Protein AF-A0A7L5ZLV4-F1 (afdb_monomer)

Structure (mmCIF, N/CA/C/O backbone):
data_AF-A0A7L5ZLV4-F1
#
_entry.id   AF-A0A7L5ZLV4-F1
#
loop_
_atom_site.group_PDB
_atom_site.id
_atom_site.type_symbol
_atom_site.label_atom_id
_atom_site.label_alt_id
_atom_site.label_comp_id
_atom_site.label_asym_id
_atom_site.label_entity_id
_atom_site.label_seq_id
_atom_site.pdbx_PDB_ins_code
_atom_site.Cartn_x
_atom_site.Cartn_y
_atom_site.Cartn_z
_atom_site.occupancy
_atom_site.B_iso_or_equiv
_atom_site.auth_seq_id
_atom_site.auth_comp_id
_atom_site.auth_asym_id
_atom_site.auth_atom_id
_atom_site.pdbx_PDB_model_num
ATOM 1 N N . MET A 1 1 ? -35.301 6.365 -19.151 1.00 37.91 1 MET A N 1
ATOM 2 C CA . MET A 1 1 ? -34.143 6.255 -18.236 1.00 37.91 1 MET A CA 1
ATOM 3 C C . MET A 1 1 ? -34.543 6.905 -16.920 1.00 37.91 1 MET A C 1
ATOM 5 O O . MET A 1 1 ? -34.748 8.109 -16.903 1.00 37.91 1 MET A O 1
ATOM 9 N N . ALA A 1 2 ? -34.800 6.121 -15.872 1.00 42.75 2 ALA A N 1
ATOM 10 C CA . ALA A 1 2 ? -35.270 6.654 -14.592 1.00 42.75 2 ALA A CA 1
ATOM 11 C C . ALA A 1 2 ? -34.108 7.329 -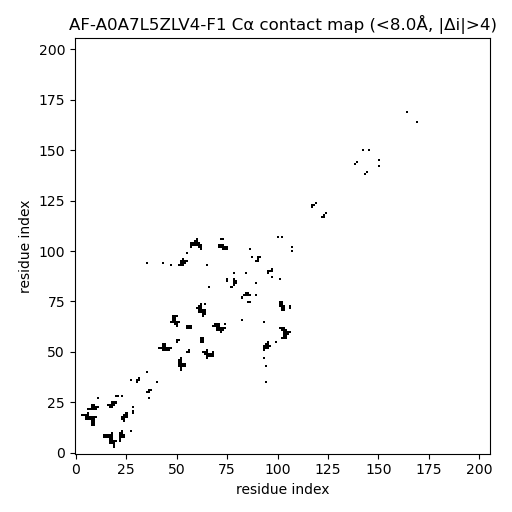13.847 1.00 42.75 2 ALA A C 1
ATOM 13 O O . ALA A 1 2 ? -33.090 6.686 -13.589 1.00 42.75 2 ALA A O 1
ATOM 14 N N . ALA A 1 3 ? -34.254 8.617 -13.532 1.00 45.78 3 ALA A N 1
ATOM 15 C CA . ALA A 1 3 ? -33.297 9.360 -12.721 1.00 45.78 3 ALA A CA 1
ATOM 16 C C . ALA A 1 3 ? -33.197 8.721 -11.319 1.00 45.78 3 ALA A C 1
ATOM 18 O O . ALA A 1 3 ? -34.237 8.422 -10.720 1.00 45.78 3 ALA A O 1
ATOM 19 N N . PRO A 1 4 ? -31.989 8.465 -10.783 1.00 57.56 4 PRO A N 1
ATOM 20 C CA . PRO A 1 4 ? -31.864 7.918 -9.441 1.00 57.56 4 PRO A CA 1
ATOM 21 C C . PRO A 1 4 ? -32.358 8.960 -8.434 1.00 57.56 4 PRO A C 1
ATOM 23 O O . PRO A 1 4 ? -31.905 10.101 -8.443 1.00 57.56 4 PRO A O 1
ATOM 26 N N . LYS A 1 5 ? -33.286 8.563 -7.558 1.00 54.00 5 LYS A N 1
ATOM 27 C CA . LYS A 1 5 ? -33.690 9.367 -6.400 1.00 54.00 5 LYS A CA 1
ATOM 28 C C . LYS A 1 5 ? -32.468 9.521 -5.488 1.00 54.00 5 LYS A C 1
ATOM 30 O O . LYS A 1 5 ? -32.096 8.560 -4.814 1.00 54.00 5 LYS A O 1
ATOM 35 N N . THR A 1 6 ? -31.818 10.681 -5.505 1.00 57.94 6 THR A N 1
ATOM 36 C CA . THR A 1 6 ? -30.785 11.028 -4.524 1.00 57.94 6 THR A CA 1
ATOM 37 C C . THR A 1 6 ? -31.460 11.200 -3.164 1.00 57.94 6 THR A C 1
ATOM 39 O O . THR A 1 6 ? -32.478 11.875 -3.036 1.00 57.94 6 THR A O 1
ATOM 42 N N . LEU A 1 7 ? -30.948 10.507 -2.148 1.00 63.19 7 LEU A N 1
ATOM 43 C CA . LEU A 1 7 ? -31.565 10.390 -0.816 1.00 63.19 7 LEU A CA 1
ATOM 44 C C . LEU A 1 7 ? -30.995 11.406 0.198 1.00 63.19 7 LEU A C 1
ATOM 46 O O . LEU A 1 7 ? -31.012 11.143 1.396 1.00 63.19 7 LEU A O 1
ATOM 50 N N . GLY A 1 8 ? -30.504 12.557 -0.271 1.00 76.75 8 GLY A N 1
ATOM 51 C CA . GLY A 1 8 ? -29.780 13.548 0.541 1.00 76.75 8 GLY A CA 1
ATOM 52 C C . GLY A 1 8 ? -28.269 13.295 0.588 1.00 76.75 8 GLY A C 1
ATOM 53 O O . GLY A 1 8 ? -27.752 12.511 -0.207 1.00 76.75 8 GLY A O 1
ATOM 54 N N . GLU A 1 9 ? -27.555 13.956 1.502 1.00 82.50 9 GLU A N 1
ATOM 55 C CA . GLU A 1 9 ? -26.112 13.758 1.709 1.00 82.50 9 GLU A CA 1
ATOM 56 C C . GLU A 1 9 ? -25.810 12.373 2.308 1.00 82.50 9 GLU A C 1
ATOM 58 O O . GLU A 1 9 ? -26.630 11.758 2.996 1.00 82.50 9 GLU A O 1
ATOM 63 N N . CYS A 1 10 ? -24.618 11.845 2.035 1.00 85.25 10 CYS A N 1
ATOM 64 C CA . CYS A 1 10 ? -24.169 10.578 2.596 1.00 85.25 10 CYS A CA 1
ATOM 65 C C . CYS A 1 10 ? -24.142 10.646 4.128 1.00 85.25 10 CYS A C 1
ATOM 67 O O . CYS A 1 10 ? -23.472 11.493 4.703 1.00 85.25 10 CYS A O 1
ATOM 69 N N . ARG A 1 11 ? -24.742 9.655 4.798 1.00 82.62 11 ARG A N 1
ATOM 70 C CA . ARG A 1 11 ? -24.750 9.509 6.267 1.00 82.62 11 ARG A CA 1
ATOM 71 C C . ARG A 1 11 ? -23.352 9.439 6.905 1.00 82.62 11 ARG A C 1
ATOM 73 O O . ARG A 1 11 ? -23.246 9.476 8.125 1.00 82.62 11 ARG A O 1
ATOM 80 N N . GLN A 1 12 ? -22.290 9.297 6.112 1.00 75.81 12 GLN A N 1
ATOM 81 C CA . GLN A 1 12 ? -20.957 9.091 6.661 1.00 75.81 12 GLN A CA 1
ATOM 82 C C . GLN A 1 12 ? -20.326 10.426 7.071 1.00 75.81 12 GLN A C 1
ATOM 84 O O . GLN A 1 12 ? -20.312 11.333 6.234 1.00 75.81 12 GLN A O 1
ATOM 89 N N . PRO A 1 13 ? -19.787 10.552 8.302 1.00 72.94 13 PRO A N 1
ATOM 90 C CA . PRO A 1 13 ? -19.196 11.797 8.778 1.00 72.94 13 PRO A CA 1
ATOM 91 C C . PRO A 1 13 ? -18.121 12.305 7.812 1.00 72.94 13 PRO A C 1
ATOM 93 O O . PRO A 1 13 ? -17.271 11.541 7.357 1.00 72.94 13 PRO A O 1
ATOM 96 N N . GLY A 1 14 ? -18.188 13.590 7.458 1.00 74.56 14 GLY A N 1
ATOM 97 C CA . GLY A 1 14 ? -17.240 14.222 6.534 1.00 74.56 14 GLY A CA 1
ATOM 98 C C . GLY A 1 14 ? -17.432 13.879 5.049 1.00 74.56 14 GLY A C 1
ATOM 99 O O . GLY A 1 14 ? -16.585 14.231 4.230 1.00 74.56 14 GLY A O 1
ATOM 100 N N . CYS A 1 15 ? -18.521 13.200 4.665 1.00 78.88 15 CYS A N 1
ATOM 101 C CA . CYS A 1 15 ? -18.833 12.915 3.264 1.00 78.88 15 CYS A CA 1
ATOM 102 C C . CYS A 1 15 ? -20.003 13.763 2.752 1.00 78.88 15 CYS A C 1
ATOM 104 O O . CYS A 1 15 ? -21.162 13.418 2.946 1.00 78.88 15 CYS A O 1
ATOM 106 N N . HIS A 1 16 ? -19.692 14.803 1.980 1.00 79.75 16 HIS A N 1
ATOM 107 C CA . HIS A 1 16 ? -20.681 15.693 1.348 1.00 79.75 16 HIS A CA 1
ATOM 108 C C . HIS A 1 16 ? -21.193 15.183 -0.012 1.00 79.75 16 HIS A C 1
ATOM 110 O O . HIS A 1 16 ? -21.652 15.950 -0.848 1.00 79.75 16 HIS A O 1
ATOM 116 N N . THR A 1 17 ? -21.031 13.890 -0.308 1.00 83.00 17 THR A N 1
ATOM 117 C CA . THR A 1 17 ? -21.475 13.313 -1.589 1.00 83.00 17 THR A CA 1
ATOM 118 C C . THR A 1 17 ? -22.914 12.822 -1.488 1.00 83.00 17 THR A C 1
ATOM 120 O O . THR A 1 17 ? -23.279 12.230 -0.474 1.00 83.00 17 THR A O 1
ATOM 123 N N . ASP A 1 18 ? -23.690 12.950 -2.565 1.00 87.25 18 ASP A N 1
ATOM 124 C CA . ASP A 1 18 ? -25.075 12.476 -2.611 1.00 87.25 18 ASP A CA 1
ATOM 125 C C . ASP A 1 18 ? -25.212 10.970 -2.331 1.00 87.25 18 ASP A C 1
ATOM 127 O O . ASP A 1 18 ? -24.473 10.114 -2.845 1.00 87.25 18 ASP A O 1
ATOM 131 N N . ALA A 1 19 ? -26.214 10.636 -1.525 1.00 87.94 19 ALA A N 1
ATOM 132 C CA . ALA A 1 19 ? -26.614 9.281 -1.212 1.00 87.94 19 ALA A CA 1
ATOM 133 C C . ALA A 1 19 ? -27.366 8.647 -2.387 1.00 87.94 19 ALA A C 1
ATOM 135 O O . ALA A 1 19 ? -28.347 9.186 -2.901 1.00 87.94 19 ALA A O 1
ATOM 136 N N . ILE A 1 20 ? -26.932 7.444 -2.767 1.00 86.75 20 ILE A N 1
ATOM 137 C CA . ILE A 1 20 ? -27.493 6.679 -3.891 1.00 86.75 20 ILE A CA 1
ATOM 138 C C . ILE A 1 20 ? -28.259 5.450 -3.386 1.00 86.75 20 ILE A C 1
ATOM 140 O O . ILE A 1 20 ? -29.239 5.034 -3.997 1.00 86.75 20 ILE A O 1
ATOM 144 N N . ALA A 1 21 ? -27.828 4.844 -2.272 1.00 81.38 21 ALA A N 1
ATOM 145 C CA . ALA A 1 21 ? -28.497 3.681 -1.689 1.00 81.38 21 ALA A CA 1
ATOM 146 C C . ALA A 1 21 ? -28.247 3.583 -0.179 1.00 81.38 21 ALA A C 1
ATOM 148 O O . ALA A 1 21 ? -27.119 3.750 0.277 1.00 81.38 21 ALA A O 1
ATOM 149 N N . LYS A 1 22 ? -29.295 3.260 0.595 1.00 80.31 22 LYS A N 1
ATOM 150 C CA . LYS A 1 22 ? -29.250 3.129 2.068 1.00 80.31 22 LYS A CA 1
ATOM 151 C C . LYS A 1 22 ? -28.680 4.365 2.794 1.00 80.31 22 LYS A C 1
ATOM 153 O O . LYS A 1 22 ? -27.994 4.218 3.800 1.00 80.31 22 LYS A O 1
ATOM 158 N N . GLY A 1 23 ? -28.918 5.568 2.262 1.00 85.06 23 GLY A N 1
ATOM 159 C CA . GLY A 1 23 ? -28.359 6.809 2.817 1.00 85.06 23 GLY A CA 1
ATOM 160 C C . GLY A 1 23 ? -26.841 6.944 2.640 1.00 85.06 23 GLY A C 1
ATOM 161 O O . GLY A 1 23 ? -26.218 7.747 3.321 1.00 85.06 23 GLY A O 1
ATOM 162 N N . LEU A 1 24 ? -26.224 6.150 1.756 1.00 85.19 24 LEU A N 1
ATOM 163 C CA . LEU A 1 24 ? -24.788 6.173 1.483 1.00 85.19 24 LEU A CA 1
ATOM 164 C C . LEU A 1 24 ? -24.508 6.492 0.010 1.00 85.19 24 LEU A C 1
ATOM 166 O O . LEU A 1 24 ? -25.241 6.067 -0.892 1.00 85.19 24 LEU A O 1
ATOM 170 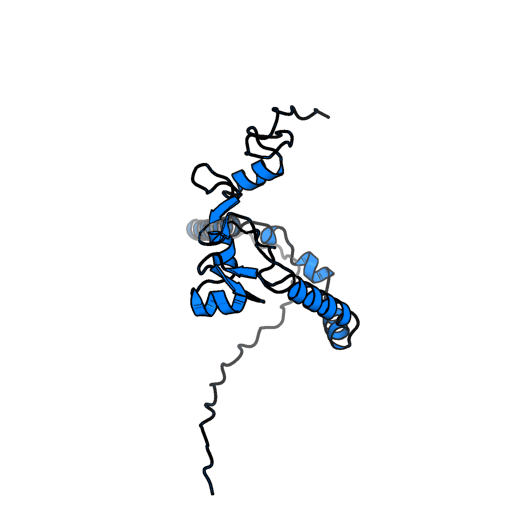N N . CYS A 1 25 ? -23.404 7.194 -0.251 1.00 87.75 25 CYS A N 1
ATOM 171 C CA . CYS A 1 25 ? -22.887 7.392 -1.606 1.00 87.75 25 CYS A CA 1
ATOM 172 C C . CYS A 1 25 ? -22.394 6.060 -2.210 1.00 87.75 25 CYS A C 1
ATOM 174 O O . CYS A 1 25 ? -22.199 5.068 -1.501 1.00 87.75 25 CYS A O 1
ATOM 176 N N . ARG A 1 26 ? -22.132 6.009 -3.526 1.00 84.50 26 ARG A N 1
ATOM 177 C CA . ARG A 1 26 ? -21.699 4.771 -4.218 1.00 84.50 26 ARG A CA 1
ATOM 178 C C . ARG A 1 26 ? -20.481 4.116 -3.561 1.00 84.50 26 ARG A C 1
ATOM 180 O O . ARG A 1 26 ? -20.454 2.893 -3.419 1.00 84.50 26 ARG A O 1
ATOM 187 N N . LYS A 1 27 ? -19.487 4.921 -3.154 1.00 81.44 27 LYS A N 1
ATOM 188 C CA . LYS A 1 27 ? -18.266 4.450 -2.484 1.00 81.44 27 LYS A CA 1
ATOM 189 C C . LYS A 1 27 ? -18.633 3.797 -1.155 1.00 81.44 27 LYS A C 1
ATOM 191 O O . LYS A 1 27 ? -18.395 2.599 -1.014 1.00 81.44 27 LYS A O 1
ATOM 196 N N . HIS A 1 28 ? -19.275 4.531 -0.244 1.00 82.88 28 HIS A N 1
ATOM 197 C CA . HIS A 1 28 ? -19.622 4.041 1.093 1.00 82.88 28 HIS A CA 1
ATOM 198 C C . HIS A 1 28 ? -20.608 2.874 1.070 1.00 82.88 28 HIS A C 1
ATOM 200 O O . HIS A 1 28 ? -20.382 1.887 1.764 1.00 82.88 28 HIS A O 1
ATOM 206 N N . TYR A 1 29 ? -21.607 2.887 0.186 1.00 85.06 29 TYR A N 1
ATOM 207 C CA . TYR A 1 29 ? -22.478 1.732 -0.033 1.00 85.06 29 TYR A CA 1
ATOM 208 C C . TYR A 1 29 ? -21.678 0.493 -0.466 1.00 85.06 29 TYR A C 1
ATOM 210 O O . TYR A 1 29 ? -21.909 -0.618 0.018 1.00 85.06 29 TYR A O 1
ATOM 218 N N . SER A 1 30 ? -20.689 0.673 -1.350 1.00 81.50 30 SER A N 1
ATOM 219 C CA . SER A 1 30 ? -19.818 -0.413 -1.799 1.00 81.50 30 SER A CA 1
ATOM 220 C C . SER A 1 30 ? -18.846 -0.913 -0.715 1.00 81.50 30 SER A C 1
ATOM 222 O O . SER A 1 30 ? -18.440 -2.075 -0.767 1.00 81.50 30 SER A O 1
ATOM 224 N N . GLN A 1 31 ? -18.466 -0.065 0.246 1.00 78.19 31 GLN A N 1
ATOM 225 C CA . GLN A 1 31 ? -17.644 -0.443 1.401 1.00 78.19 31 GLN A CA 1
ATOM 226 C C . GLN A 1 31 ? -18.485 -1.209 2.431 1.00 78.19 31 GLN A C 1
ATOM 228 O O . GLN A 1 31 ? -18.109 -2.312 2.829 1.00 78.19 31 GLN A O 1
ATOM 233 N N . ALA A 1 32 ? -19.675 -0.693 2.754 1.00 80.06 32 ALA A N 1
ATOM 234 C CA . ALA A 1 32 ? -20.616 -1.303 3.689 1.00 80.06 32 ALA A CA 1
ATOM 235 C C . ALA A 1 32 ? -21.045 -2.710 3.251 1.00 80.06 32 ALA A C 1
ATOM 237 O O . ALA A 1 32 ? -20.937 -3.666 4.012 1.00 80.06 32 ALA A O 1
ATOM 238 N N . ARG A 1 33 ? -21.418 -2.898 1.975 1.00 79.75 33 ARG A N 1
ATOM 239 C CA . ARG A 1 33 ? -21.774 -4.236 1.452 1.00 79.75 33 ARG A CA 1
ATOM 240 C C . ARG A 1 33 ? -20.615 -5.241 1.448 1.00 79.75 33 ARG A C 1
ATOM 242 O O . ARG A 1 33 ? -20.848 -6.424 1.229 1.00 79.75 33 ARG A O 1
ATOM 249 N N . ARG A 1 34 ? -19.370 -4.769 1.573 1.00 77.62 34 ARG A N 1
ATOM 250 C CA . ARG A 1 34 ? -18.161 -5.602 1.654 1.00 77.62 34 ARG A CA 1
ATOM 251 C C . ARG A 1 34 ? -17.690 -5.787 3.101 1.00 77.62 34 ARG A C 1
ATOM 253 O O . ARG A 1 34 ? -16.599 -6.314 3.289 1.00 77.62 34 ARG A O 1
ATOM 260 N N . GLY A 1 35 ? -18.470 -5.331 4.088 1.00 71.62 35 GLY A N 1
ATOM 261 C CA . GLY A 1 35 ? -18.130 -5.414 5.509 1.00 71.62 35 GLY A CA 1
ATOM 262 C C . GLY A 1 35 ? -16.934 -4.549 5.907 1.00 71.62 35 GLY A C 1
ATOM 263 O O . GLY A 1 35 ? -16.245 -4.878 6.858 1.00 71.62 35 GLY A O 1
ATOM 264 N N . ARG A 1 36 ? -16.637 -3.484 5.149 1.00 68.12 36 ARG A N 1
ATOM 265 C CA . ARG A 1 36 ? -15.551 -2.528 5.449 1.00 68.12 36 ARG A CA 1
ATOM 266 C C . ARG A 1 36 ? -16.025 -1.239 6.108 1.00 68.12 36 ARG A C 1
ATOM 268 O O . ARG A 1 36 ? -15.206 -0.422 6.497 1.00 68.12 36 ARG A O 1
ATOM 275 N N . LEU A 1 37 ? -17.336 -1.076 6.207 1.00 66.12 37 LEU A N 1
ATOM 276 C CA . LEU A 1 37 ? -18.004 0.005 6.910 1.00 66.12 37 LEU A CA 1
ATOM 277 C C . LEU A 1 37 ? -19.167 -0.645 7.664 1.00 66.12 37 LEU A C 1
ATOM 279 O O . LEU A 1 37 ? -19.963 -1.359 7.050 1.00 66.12 37 LEU A O 1
ATOM 283 N N . GLY A 1 38 ? -19.232 -0.461 8.974 1.00 64.50 38 GLY A N 1
ATOM 284 C CA . GLY A 1 38 ? -20.213 -1.102 9.845 1.00 64.50 38 GLY A CA 1
ATOM 285 C C . GLY A 1 38 ? -20.243 -0.409 11.206 1.00 64.50 38 GLY A C 1
ATOM 286 O O . GLY A 1 38 ? -19.296 0.306 11.513 1.00 64.50 38 GLY A O 1
ATOM 287 N N . PRO A 1 39 ? -21.313 -0.588 11.996 1.00 61.22 39 PRO A N 1
ATOM 288 C CA . PRO A 1 39 ? -21.457 0.081 13.291 1.00 61.22 39 PRO A CA 1
ATOM 289 C C . PRO A 1 39 ? -20.370 -0.331 14.295 1.00 61.22 39 PRO A C 1
ATOM 291 O O . PRO A 1 39 ? -19.998 0.473 15.138 1.00 61.22 39 PRO A O 1
ATOM 294 N N . ASP A 1 40 ? -19.837 -1.550 14.168 1.00 65.62 40 ASP A N 1
ATOM 295 C CA . ASP A 1 40 ? -18.792 -2.093 15.046 1.00 65.62 40 ASP A CA 1
ATOM 296 C C . ASP A 1 40 ? -17.364 -1.824 14.533 1.00 65.62 40 ASP A C 1
ATOM 298 O O . ASP A 1 40 ? -16.387 -2.237 15.155 1.00 65.62 40 ASP A O 1
ATOM 302 N N . LEU A 1 41 ? -17.226 -1.183 13.366 1.00 63.75 41 LEU A N 1
ATOM 303 C CA . LEU A 1 41 ? -15.927 -0.835 12.793 1.00 63.75 41 LEU A CA 1
ATOM 304 C C . LEU A 1 41 ? -15.544 0.589 13.208 1.00 63.75 41 LEU A C 1
ATOM 306 O O . LEU A 1 41 ? -16.411 1.464 13.184 1.00 63.75 41 LEU A O 1
ATOM 310 N N . PRO A 1 42 ? -14.259 0.846 13.525 1.00 68.88 42 PRO A N 1
ATOM 311 C CA . PRO A 1 42 ? -13.796 2.197 13.807 1.00 68.88 42 PRO A CA 1
ATOM 312 C C . PRO A 1 42 ? -14.142 3.139 12.651 1.00 68.88 42 PRO A C 1
ATOM 314 O O . PRO A 1 42 ? -14.063 2.752 11.477 1.00 68.88 42 PRO A O 1
ATOM 317 N N . GLU A 1 43 ? -14.516 4.376 12.974 1.00 69.38 43 GLU A N 1
ATOM 318 C CA . GLU A 1 43 ? -14.747 5.385 11.948 1.00 69.38 43 GLU A CA 1
ATOM 319 C C . GLU A 1 43 ? -13.443 5.657 11.180 1.00 69.38 43 GLU A C 1
ATOM 321 O O . GLU A 1 43 ? -12.332 5.576 11.717 1.00 69.38 43 GLU A O 1
ATOM 326 N N . GLU A 1 44 ? -13.559 5.954 9.882 1.00 69.00 44 GLU A N 1
ATOM 327 C CA . GLU A 1 44 ? -12.401 6.345 9.074 1.00 69.00 44 GLU A CA 1
ATOM 328 C C . GLU A 1 44 ? -11.720 7.560 9.748 1.00 69.00 44 GLU A C 1
ATOM 330 O O . GLU A 1 44 ? -12.353 8.589 9.973 1.00 69.00 44 GLU A O 1
ATOM 335 N N . GLY A 1 45 ? -10.436 7.443 10.105 1.00 70.88 45 GLY A N 1
ATOM 336 C CA . GLY A 1 45 ? -9.683 8.485 10.816 1.00 70.88 45 GLY A CA 1
ATOM 337 C C . GLY A 1 45 ? -9.669 8.394 12.351 1.00 70.88 45 GLY A C 1
ATOM 338 O O . GLY A 1 45 ? -8.942 9.181 12.976 1.00 70.88 45 GLY A O 1
ATOM 339 N N . SER A 1 46 ? -10.393 7.442 12.959 1.00 76.00 46 SER A N 1
ATOM 340 C CA . SER A 1 46 ? -10.293 7.139 14.396 1.00 76.00 46 SER A CA 1
ATOM 341 C C . SER A 1 46 ? -8.867 6.718 14.790 1.00 76.00 46 SER A C 1
ATOM 343 O O . SER A 1 46 ? -8.135 6.191 13.948 1.00 76.00 46 SER A O 1
ATOM 345 N N . PRO A 1 47 ? -8.440 6.914 16.052 1.00 80.69 47 PRO A N 1
ATOM 346 C CA . PRO A 1 47 ? -7.150 6.414 16.526 1.00 80.69 47 PRO A CA 1
ATOM 347 C C . PRO A 1 47 ? -7.027 4.900 16.311 1.00 80.69 47 PRO A C 1
ATOM 349 O O . PRO A 1 47 ? -7.903 4.134 16.703 1.00 80.69 47 PRO A O 1
ATOM 352 N N . SER A 1 48 ? -5.940 4.470 15.673 1.00 82.62 48 SER A N 1
ATOM 353 C CA . SER A 1 48 ? -5.622 3.063 15.423 1.00 82.62 48 SER A CA 1
ATOM 354 C C . SER A 1 48 ? -4.182 2.814 15.848 1.00 82.62 48 SER A C 1
ATOM 356 O O . SER A 1 48 ? -3.255 3.016 15.057 1.00 82.62 48 SER A O 1
ATOM 358 N N . GLY A 1 49 ? -4.005 2.398 17.103 1.00 84.62 49 GLY A N 1
ATOM 359 C CA . GLY A 1 49 ? -2.689 2.297 17.728 1.00 84.62 49 GLY A CA 1
ATOM 360 C C . GLY A 1 49 ? -2.002 3.663 17.743 1.00 84.62 49 GLY A C 1
ATOM 361 O O . GLY A 1 49 ? -2.544 4.625 18.281 1.00 84.62 49 GLY A O 1
ATOM 362 N N . PHE A 1 50 ? -0.841 3.756 17.098 1.00 87.81 50 PHE A N 1
ATOM 363 C CA . PHE A 1 50 ? -0.067 4.996 16.967 1.00 87.81 50 PHE A CA 1
ATOM 364 C C . PHE A 1 50 ? -0.446 5.853 15.747 1.00 87.81 50 PHE A C 1
ATOM 366 O O . PHE A 1 50 ? 0.098 6.942 15.579 1.00 87.81 50 PHE A O 1
ATOM 373 N N . GLY A 1 51 ? -1.354 5.380 14.887 1.00 88.06 51 GLY A N 1
ATOM 374 C CA . GLY A 1 51 ? -1.792 6.085 13.680 1.00 88.06 51 GLY A CA 1
ATOM 375 C C . GLY A 1 51 ? -3.301 6.325 13.624 1.00 88.06 51 GLY A C 1
ATOM 376 O O . GLY A 1 51 ? -3.994 6.347 14.644 1.00 88.06 51 GLY A O 1
ATOM 377 N N . ARG A 1 52 ? -3.828 6.511 12.408 1.00 86.75 52 ARG A N 1
ATOM 378 C CA . ARG A 1 52 ? -5.260 6.734 12.156 1.00 86.75 52 ARG A CA 1
ATOM 379 C C . ARG A 1 52 ? -5.827 5.614 11.293 1.00 86.75 52 ARG A C 1
ATOM 381 O O . ARG A 1 52 ? -5.269 5.279 10.253 1.00 86.75 52 ARG A O 1
ATOM 388 N N . TYR A 1 53 ? -6.962 5.063 11.705 1.00 85.31 53 TYR A N 1
ATOM 389 C CA . TYR A 1 53 ? -7.637 3.980 11.004 1.00 85.31 53 TYR A CA 1
ATOM 390 C C . TYR A 1 53 ? -7.951 4.382 9.557 1.00 85.31 53 TYR A C 1
ATOM 392 O O . TYR A 1 53 ? -8.541 5.432 9.301 1.00 85.31 53 TYR A O 1
ATOM 400 N N . GLY A 1 54 ? -7.535 3.555 8.601 1.00 84.06 54 GLY A N 1
ATOM 401 C CA . GLY A 1 54 ? -7.734 3.785 7.170 1.00 84.06 54 GLY A CA 1
ATOM 402 C C . GLY A 1 54 ? -6.796 4.808 6.521 1.00 84.06 54 GLY A C 1
ATOM 403 O O . GLY A 1 54 ? -6.869 4.991 5.304 1.00 84.06 54 GLY A O 1
ATOM 404 N N . VAL A 1 55 ? -5.888 5.434 7.276 1.00 87.75 55 VAL A N 1
ATOM 405 C CA . VAL A 1 55 ? -4.977 6.472 6.775 1.00 87.75 55 VAL A CA 1
ATOM 406 C C . VAL A 1 55 ? -3.530 6.012 6.911 1.00 87.75 55 VAL A C 1
ATOM 408 O O . VAL A 1 55 ? -3.084 5.628 7.982 1.00 87.75 55 VAL A O 1
ATOM 411 N N . VAL A 1 56 ? -2.765 6.081 5.821 1.00 90.00 56 VAL A N 1
ATOM 412 C CA . VAL A 1 56 ? -1.318 5.831 5.870 1.00 90.00 56 VAL A CA 1
ATOM 413 C C . VAL A 1 56 ? -0.584 7.149 6.085 1.00 90.00 56 VAL A C 1
ATOM 415 O O . VAL A 1 56 ? -0.580 7.990 5.190 1.00 90.00 56 VAL A O 1
ATOM 418 N N . ASP A 1 57 ? 0.069 7.297 7.235 1.00 90.69 57 ASP A N 1
ATOM 419 C CA . ASP A 1 57 ? 1.009 8.390 7.509 1.00 90.69 57 ASP A CA 1
ATOM 420 C C . ASP A 1 57 ? 2.384 8.037 6.916 1.00 90.69 57 ASP A C 1
ATOM 422 O O . ASP A 1 57 ? 3.098 7.162 7.417 1.00 90.69 57 ASP A O 1
ATOM 426 N N . ARG A 1 58 ? 2.709 8.674 5.788 1.00 93.56 58 ARG A N 1
ATOM 427 C CA . ARG A 1 58 ? 3.986 8.540 5.084 1.00 93.56 58 ARG A CA 1
ATOM 428 C C . ARG A 1 58 ? 4.437 9.887 4.536 1.00 93.56 58 AR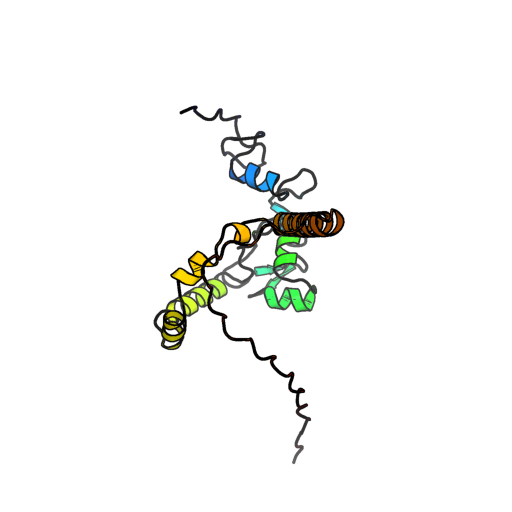G A C 1
ATOM 430 O O . ARG A 1 58 ? 3.652 10.602 3.919 1.00 93.56 58 ARG A O 1
ATOM 437 N N . ASP A 1 59 ? 5.729 10.135 4.659 1.00 93.38 59 ASP A N 1
ATOM 438 C CA . ASP A 1 59 ? 6.432 11.297 4.131 1.00 93.38 59 ASP A CA 1
ATOM 439 C C . ASP A 1 59 ? 7.348 10.897 2.963 1.00 93.38 59 ASP A C 1
ATOM 441 O O . ASP A 1 59 ? 7.343 9.752 2.486 1.00 93.38 59 ASP A O 1
ATOM 445 N N . GLU A 1 60 ? 8.183 11.842 2.516 1.00 93.62 60 GLU A N 1
ATOM 446 C CA . GLU A 1 60 ? 9.218 11.591 1.507 1.00 93.62 60 GLU A CA 1
ATOM 447 C C . GLU A 1 60 ? 10.177 10.480 1.945 1.00 93.62 60 GLU A C 1
ATOM 449 O O . GLU A 1 60 ? 10.479 9.580 1.164 1.00 93.62 60 GLU A O 1
ATOM 454 N N . TYR A 1 61 ? 10.581 10.488 3.215 1.00 94.19 61 TYR A N 1
ATOM 455 C CA . TYR A 1 61 ? 11.638 9.609 3.709 1.00 94.19 61 TYR A CA 1
ATOM 456 C C . TYR A 1 61 ? 11.118 8.429 4.521 1.00 94.19 61 TYR A C 1
ATOM 458 O O . TYR A 1 61 ? 11.687 7.347 4.446 1.00 94.19 61 TYR A O 1
ATOM 466 N N . THR A 1 62 ? 10.014 8.585 5.255 1.00 95.69 62 THR A N 1
ATOM 467 C CA . THR A 1 62 ? 9.569 7.560 6.212 1.00 95.69 62 THR A CA 1
ATOM 468 C C . THR A 1 62 ? 8.066 7.289 6.164 1.00 95.69 62 THR A C 1
ATOM 470 O O . THR A 1 62 ? 7.305 8.030 5.554 1.00 95.69 62 THR A O 1
ATOM 473 N N . ILE A 1 63 ? 7.641 6.188 6.774 1.00 94.62 63 ILE A N 1
ATOM 474 C CA . ILE A 1 63 ? 6.258 5.751 6.964 1.00 94.62 63 ILE A CA 1
ATOM 475 C C . ILE A 1 63 ? 6.081 5.260 8.407 1.00 94.62 63 ILE A C 1
ATOM 477 O O . ILE A 1 63 ? 6.943 4.551 8.933 1.00 94.62 63 ILE A O 1
ATOM 481 N N . LEU A 1 64 ? 4.972 5.641 9.042 1.00 94.94 64 LEU A N 1
ATOM 482 C CA . LEU A 1 64 ? 4.650 5.322 10.433 1.00 94.94 64 LEU A CA 1
ATOM 483 C C . LEU A 1 64 ? 4.077 3.904 10.588 1.00 94.94 64 LEU A C 1
ATOM 485 O O . LEU A 1 64 ? 3.077 3.543 9.957 1.00 94.94 64 LEU A O 1
ATOM 489 N N . CYS A 1 65 ? 4.659 3.118 11.493 1.00 94.94 65 CYS A N 1
ATOM 490 C CA . CYS A 1 65 ? 4.062 1.872 11.964 1.00 94.94 65 CYS A CA 1
ATOM 491 C C . CYS A 1 65 ? 2.966 2.161 12.997 1.00 94.94 65 CYS A C 1
ATOM 493 O O . CYS A 1 65 ? 3.200 2.851 13.985 1.00 94.94 65 CYS A O 1
ATOM 495 N N . HIS A 1 66 ? 1.774 1.611 12.786 1.00 93.12 66 HIS A N 1
ATOM 496 C CA . HIS A 1 66 ? 0.621 1.816 13.663 1.00 93.12 66 HIS A CA 1
ATOM 497 C C . HIS A 1 66 ? 0.674 0.941 14.924 1.00 93.12 66 HIS A C 1
ATOM 499 O O . HIS A 1 66 ? 0.001 1.267 15.895 1.00 93.12 66 HIS A O 1
ATOM 505 N N . GLU A 1 67 ? 1.502 -0.108 14.938 1.00 91.19 67 GLU A N 1
ATOM 506 C CA . GLU A 1 67 ? 1.660 -1.028 16.076 1.00 91.19 67 GLU A CA 1
ATOM 507 C C . GLU A 1 67 ? 2.690 -0.537 17.105 1.00 91.19 67 GLU A C 1
ATOM 509 O O . GLU A 1 67 ? 2.504 -0.723 18.302 1.00 91.19 67 GLU A O 1
ATOM 514 N N . CYS A 1 68 ? 3.777 0.107 16.663 1.00 92.00 68 CYS A N 1
ATOM 515 C CA . CYS A 1 68 ? 4.871 0.534 17.549 1.00 92.00 68 CYS A CA 1
ATOM 516 C C . CYS A 1 68 ? 5.194 2.034 17.503 1.00 92.00 68 CYS A C 1
ATOM 518 O O . CYS A 1 68 ? 6.049 2.496 18.255 1.00 92.00 68 CYS A O 1
ATOM 520 N N . GLY A 1 69 ? 4.584 2.794 16.588 1.00 92.62 69 GLY A N 1
ATOM 521 C CA . GLY A 1 69 ? 4.808 4.236 16.445 1.00 92.62 69 GLY A CA 1
ATOM 522 C C . GLY A 1 69 ? 6.158 4.630 15.839 1.00 92.62 69 GLY A C 1
ATOM 523 O O . GLY A 1 69 ? 6.429 5.815 15.650 1.00 92.62 69 GLY A O 1
ATOM 524 N N . GLN A 1 70 ? 7.015 3.666 15.500 1.00 93.69 70 GLN A N 1
ATOM 525 C CA . GLN A 1 70 ? 8.295 3.942 14.854 1.00 93.69 70 GLN A CA 1
ATOM 526 C C . GLN A 1 70 ? 8.108 4.253 13.363 1.00 93.69 70 GLN A C 1
ATOM 528 O O . GLN A 1 70 ? 7.192 3.746 12.706 1.00 93.69 70 GLN A O 1
ATOM 533 N N . ARG A 1 71 ? 8.998 5.089 12.817 1.00 96.12 71 ARG A N 1
ATOM 534 C CA . ARG A 1 71 ? 9.000 5.488 11.404 1.00 96.12 71 ARG A CA 1
ATOM 535 C C . ARG A 1 71 ? 10.097 4.734 10.650 1.00 96.12 71 ARG A C 1
ATOM 537 O O . ARG A 1 71 ? 11.225 4.641 11.125 1.00 96.12 71 ARG A O 1
ATOM 544 N N . PHE A 1 72 ? 9.775 4.210 9.470 1.00 95.44 72 PHE A N 1
ATOM 545 C CA . PHE A 1 72 ? 10.680 3.386 8.654 1.00 95.44 72 PHE A CA 1
ATOM 546 C C . PHE A 1 72 ? 10.634 3.794 7.185 1.00 95.44 72 PHE A C 1
ATOM 548 O O . PHE A 1 72 ? 9.657 4.378 6.749 1.00 95.44 72 PHE A O 1
ATOM 555 N N . GLU A 1 73 ? 11.624 3.426 6.375 1.00 94.75 73 GLU A N 1
ATOM 556 C CA . GLU A 1 73 ? 11.523 3.603 4.915 1.00 94.75 73 GLU A CA 1
ATOM 557 C C . GLU A 1 73 ? 10.592 2.567 4.259 1.00 94.75 73 GLU A C 1
ATOM 559 O O . GLU A 1 73 ? 9.914 2.850 3.270 1.00 94.75 73 GLU A O 1
ATOM 564 N N . ALA A 1 74 ? 10.538 1.353 4.820 1.00 94.12 74 ALA A N 1
ATOM 565 C CA . ALA A 1 74 ? 9.712 0.251 4.340 1.00 94.12 74 ALA A CA 1
ATOM 566 C C . ALA A 1 74 ? 9.218 -0.622 5.501 1.00 94.12 74 ALA A C 1
ATOM 568 O O . ALA A 1 74 ? 10.007 -1.245 6.209 1.00 94.12 74 ALA A O 1
ATOM 569 N N . LEU A 1 75 ? 7.897 -0.735 5.655 1.00 93.62 75 LEU A N 1
ATOM 570 C CA . LEU A 1 75 ? 7.290 -1.484 6.761 1.00 93.62 75 LEU A CA 1
ATOM 571 C C . LEU A 1 75 ? 7.317 -3.001 6.551 1.00 93.62 75 LEU A C 1
ATOM 573 O O . LEU A 1 75 ? 7.298 -3.747 7.519 1.00 93.62 75 LEU A O 1
ATOM 577 N N . ALA A 1 76 ? 7.378 -3.491 5.310 1.00 90.62 76 ALA A N 1
ATOM 578 C CA . ALA A 1 76 ? 7.160 -4.914 5.021 1.00 90.62 76 ALA A CA 1
ATOM 579 C C . ALA A 1 76 ? 8.098 -5.867 5.790 1.00 90.62 76 ALA A C 1
ATOM 581 O O . ALA A 1 76 ? 7.662 -6.921 6.254 1.00 90.62 76 ALA A O 1
ATOM 582 N N . TYR A 1 77 ? 9.378 -5.507 5.929 1.00 92.88 77 TYR A N 1
ATOM 583 C CA . TYR A 1 77 ? 10.339 -6.298 6.703 1.00 92.88 77 TYR A CA 1
ATOM 584 C C . TYR A 1 77 ? 10.131 -6.133 8.212 1.00 92.88 77 TYR A C 1
ATOM 586 O O . TYR A 1 77 ? 10.159 -7.120 8.944 1.00 92.88 77 TYR A O 1
ATOM 594 N N . HIS A 1 78 ? 9.879 -4.901 8.659 1.00 95.50 78 HIS A N 1
ATOM 595 C CA . HIS A 1 78 ? 9.631 -4.584 10.061 1.00 95.50 78 HIS A CA 1
ATOM 596 C C . HIS A 1 78 ? 8.419 -5.351 10.610 1.00 95.50 78 HIS A C 1
ATOM 598 O O . HIS A 1 78 ? 8.556 -6.044 11.612 1.00 95.50 78 HIS A O 1
ATOM 604 N N . LEU A 1 79 ? 7.284 -5.339 9.902 1.00 95.06 79 LEU A N 1
ATOM 605 C CA . LEU A 1 79 ? 6.064 -6.050 10.304 1.00 95.06 79 LEU A CA 1
ATOM 606 C C . LEU A 1 79 ? 6.316 -7.540 10.549 1.00 95.06 79 LEU A C 1
ATOM 608 O O . LEU A 1 79 ? 5.898 -8.087 11.563 1.00 95.06 79 LEU A O 1
ATOM 612 N N . ARG A 1 80 ? 7.079 -8.180 9.657 1.00 94.31 80 ARG A N 1
ATOM 613 C CA . ARG A 1 80 ? 7.406 -9.606 9.764 1.00 94.31 80 ARG A CA 1
ATOM 614 C C . ARG A 1 80 ? 8.335 -9.939 10.927 1.00 94.31 80 ARG A C 1
ATOM 616 O O . ARG A 1 80 ? 8.302 -11.066 11.402 1.00 94.31 80 ARG A O 1
ATOM 623 N N . ARG A 1 81 ? 9.219 -9.018 11.316 1.00 95.19 81 ARG A N 1
ATOM 624 C CA . ARG A 1 81 ? 10.250 -9.259 12.338 1.00 95.19 81 ARG A CA 1
ATOM 625 C C . ARG A 1 81 ? 9.834 -8.816 13.733 1.00 95.19 81 ARG A C 1
ATOM 627 O O . ARG A 1 81 ? 10.227 -9.468 14.687 1.00 95.19 81 ARG A O 1
ATOM 634 N N . ALA A 1 82 ? 9.109 -7.707 13.833 1.00 94.81 82 ALA A N 1
ATOM 635 C CA . ALA A 1 82 ? 8.734 -7.091 15.100 1.00 94.81 82 ALA A CA 1
ATOM 636 C C . ALA A 1 82 ? 7.318 -7.470 15.544 1.00 94.81 82 ALA A C 1
ATOM 638 O O . ALA A 1 82 ? 7.072 -7.572 16.739 1.00 94.81 82 ALA A O 1
ATOM 639 N N . HIS A 1 83 ? 6.406 -7.686 14.592 1.00 94.44 83 HIS A N 1
ATOM 640 C CA . HIS A 1 83 ? 4.985 -7.907 14.880 1.00 94.44 83 HIS A CA 1
ATOM 641 C C . HIS A 1 83 ? 4.470 -9.260 14.392 1.00 94.44 83 HIS A C 1
ATOM 643 O O . HIS A 1 83 ? 3.301 -9.559 14.577 1.00 94.44 83 HIS A O 1
ATOM 649 N N . GLU A 1 84 ? 5.313 -10.068 13.742 1.00 93.44 84 GLU A N 1
ATOM 650 C CA . GLU A 1 84 ? 4.936 -11.369 13.166 1.00 93.44 84 GLU A CA 1
ATOM 651 C C . GLU A 1 84 ? 3.723 -11.304 12.214 1.00 93.44 84 GLU A C 1
ATOM 653 O O . GLU A 1 84 ? 3.087 -12.311 11.916 1.00 93.44 84 GLU A O 1
ATOM 658 N N . MET A 1 85 ? 3.438 -10.119 11.671 1.00 91.12 85 MET A N 1
ATOM 659 C CA . MET A 1 85 ? 2.302 -9.867 10.791 1.00 91.12 85 MET A CA 1
ATOM 660 C C . MET A 1 85 ? 2.739 -9.770 9.335 1.00 91.12 85 MET A C 1
ATOM 662 O O . MET A 1 85 ? 3.814 -9.264 8.983 1.00 91.12 85 MET A O 1
ATOM 666 N N . THR A 1 86 ? 1.859 -10.205 8.442 1.00 93.50 86 THR A N 1
ATOM 667 C CA . THR A 1 86 ? 1.989 -9.915 7.018 1.00 93.50 86 THR A CA 1
ATOM 668 C C . THR A 1 86 ? 1.483 -8.510 6.686 1.00 93.50 86 THR A C 1
ATOM 670 O O . THR A 1 86 ? 0.680 -7.906 7.394 1.00 93.50 86 THR A O 1
ATOM 673 N N . ALA A 1 87 ? 1.917 -7.990 5.537 1.00 91.50 87 ALA A N 1
ATOM 674 C CA . ALA A 1 87 ? 1.453 -6.706 5.020 1.00 91.50 87 ALA A CA 1
ATOM 675 C C . ALA A 1 87 ? -0.072 -6.656 4.803 1.00 91.50 87 ALA A C 1
ATOM 677 O O . ALA A 1 87 ? -0.675 -5.591 4.904 1.00 91.50 87 ALA A O 1
ATOM 678 N N . ASP A 1 88 ? -0.705 -7.781 4.465 1.00 89.94 88 ASP A N 1
ATOM 679 C CA . ASP A 1 88 ? -2.151 -7.832 4.235 1.00 89.94 88 ASP A CA 1
ATOM 680 C C . ASP A 1 88 ? -2.938 -7.854 5.546 1.00 89.94 88 ASP A C 1
ATOM 682 O O . ASP A 1 88 ? -3.952 -7.163 5.642 1.00 89.94 88 ASP A O 1
ATOM 686 N N . GLU A 1 89 ? -2.453 -8.583 6.554 1.00 88.44 89 GLU A N 1
ATOM 687 C CA . GLU A 1 89 ? -3.022 -8.578 7.908 1.00 88.44 89 GLU A CA 1
ATOM 688 C C . GLU A 1 89 ? -2.906 -7.196 8.544 1.00 88.44 89 GLU A C 1
ATOM 690 O O . GLU A 1 89 ? -3.906 -6.671 9.018 1.00 88.44 89 GLU A O 1
ATOM 695 N N . TYR A 1 90 ? -1.737 -6.556 8.448 1.00 92.56 90 TYR A N 1
ATOM 696 C CA . TYR A 1 90 ? -1.527 -5.192 8.940 1.00 92.56 90 TYR A CA 1
ATOM 697 C C . TYR A 1 90 ? -2.500 -4.192 8.300 1.00 92.56 90 TYR A C 1
ATOM 699 O O . TYR A 1 90 ? -3.127 -3.379 8.977 1.00 92.56 90 TYR A O 1
ATOM 707 N N . ARG A 1 91 ? -2.695 -4.274 6.977 1.00 90.88 91 ARG A N 1
ATOM 708 C CA . ARG A 1 91 ? -3.672 -3.416 6.295 1.00 90.88 91 ARG A CA 1
ATOM 709 C C . ARG A 1 91 ? -5.099 -3.702 6.744 1.00 90.88 91 ARG A C 1
ATOM 711 O O . ARG A 1 91 ? -5.872 -2.766 6.889 1.00 90.88 91 ARG A O 1
ATOM 718 N N . ALA A 1 92 ? -5.461 -4.967 6.935 1.00 88.00 92 ALA A N 1
ATOM 719 C CA . ALA A 1 92 ? -6.795 -5.328 7.395 1.00 88.00 92 ALA A CA 1
ATOM 720 C C . ALA A 1 92 ? -7.056 -4.834 8.827 1.00 88.00 92 ALA A C 1
ATOM 722 O O . ALA A 1 92 ? -8.108 -4.248 9.063 1.00 88.00 92 ALA A O 1
ATOM 723 N N . ALA A 1 93 ? -6.093 -5.015 9.735 1.00 86.12 93 ALA A N 1
ATOM 724 C CA . ALA A 1 93 ? -6.185 -4.606 11.134 1.00 86.12 93 ALA A CA 1
ATOM 725 C C . ALA A 1 93 ? -6.369 -3.088 11.287 1.00 86.12 93 ALA A C 1
ATOM 727 O O . ALA A 1 93 ? -7.217 -2.643 12.053 1.00 86.12 93 ALA A O 1
ATOM 728 N N . HIS A 1 94 ? -5.643 -2.294 10.496 1.00 88.94 94 HIS A N 1
ATOM 729 C CA . HIS A 1 94 ? -5.711 -0.829 10.555 1.00 88.94 94 HIS A CA 1
ATOM 730 C C . HIS A 1 94 ? -6.622 -0.203 9.490 1.00 88.94 94 HIS A C 1
ATOM 732 O O . HIS A 1 94 ? -6.526 0.994 9.221 1.00 88.94 94 HIS A O 1
ATOM 738 N N . GLY A 1 95 ? -7.472 -0.994 8.828 1.00 85.81 95 GLY A N 1
ATOM 739 C CA . GLY A 1 95 ? -8.431 -0.485 7.840 1.00 85.81 95 GLY A CA 1
ATOM 740 C C . GLY A 1 95 ? -7.811 0.099 6.568 1.00 85.81 95 GLY A C 1
ATOM 741 O O . GLY A 1 95 ? -8.495 0.775 5.800 1.00 85.81 95 GLY A O 1
ATOM 742 N N . LEU A 1 96 ? -6.525 -0.142 6.316 1.00 89.38 96 LEU A N 1
ATOM 743 C CA . LEU A 1 96 ? -5.807 0.425 5.182 1.00 89.38 96 LEU A CA 1
ATOM 744 C C . LEU A 1 96 ? -6.259 -0.218 3.855 1.00 89.38 96 LEU A C 1
ATOM 746 O O . LEU A 1 96 ? -6.474 -1.436 3.770 1.00 89.38 96 LEU A O 1
ATOM 750 N N . PRO A 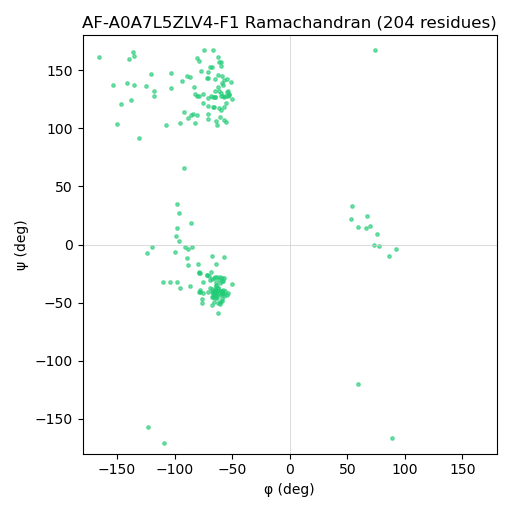1 97 ? -6.339 0.557 2.757 1.00 85.88 97 PRO A N 1
ATOM 751 C CA . PRO A 1 97 ? -6.617 0.008 1.435 1.00 85.88 97 PRO A CA 1
ATOM 752 C C . PRO A 1 97 ? -5.583 -1.051 1.040 1.00 85.88 97 PRO A C 1
ATOM 754 O O . PRO A 1 97 ? -4.389 -0.855 1.232 1.00 85.88 97 PRO A O 1
ATOM 757 N N . ARG A 1 98 ? -5.998 -2.139 0.376 1.00 86.00 98 ARG A N 1
ATOM 758 C CA . ARG A 1 98 ? -5.059 -3.179 -0.109 1.00 86.00 98 ARG A CA 1
ATOM 759 C C . ARG A 1 98 ? -3.971 -2.643 -1.044 1.00 86.00 98 ARG A C 1
ATOM 761 O O . ARG A 1 98 ? -2.883 -3.200 -1.105 1.00 86.00 98 ARG A O 1
ATOM 768 N N . THR A 1 99 ? -4.276 -1.573 -1.772 1.00 86.50 99 THR A N 1
ATOM 769 C CA . THR A 1 99 ? -3.353 -0.888 -2.686 1.00 86.50 99 THR A CA 1
ATOM 770 C C . THR A 1 99 ? -2.473 0.145 -1.988 1.00 86.50 99 THR A C 1
ATOM 772 O O . THR A 1 99 ? -1.643 0.768 -2.645 1.00 86.50 99 THR A O 1
ATOM 775 N N . ALA A 1 100 ? -2.646 0.363 -0.682 1.00 88.50 100 ALA A N 1
ATOM 776 C CA . ALA A 1 100 ? -1.843 1.317 0.059 1.00 88.50 100 ALA A CA 1
ATOM 777 C C . ALA A 1 100 ? -0.375 0.865 0.099 1.00 88.50 100 ALA A C 1
ATOM 779 O O . ALA A 1 100 ? -0.054 -0.276 0.465 1.00 88.50 100 ALA A O 1
ATOM 780 N N . GLY A 1 101 ? 0.510 1.778 -0.308 1.00 91.06 101 GLY A N 1
ATOM 781 C CA . GLY A 1 101 ? 1.953 1.575 -0.284 1.00 91.06 101 GLY A CA 1
ATOM 782 C C . GLY A 1 101 ? 2.470 1.582 1.151 1.00 91.06 101 GLY A C 1
ATOM 783 O O . GLY A 1 101 ? 2.223 2.530 1.885 1.00 91.06 101 GLY A O 1
ATOM 784 N N . LEU A 1 102 ? 3.198 0.530 1.528 1.00 95.31 102 LEU A N 1
ATOM 785 C CA . LEU A 1 102 ? 3.800 0.362 2.858 1.00 95.31 102 LEU A CA 1
ATOM 786 C C . LEU A 1 102 ? 5.287 0.763 2.873 1.00 95.31 102 LEU A C 1
ATOM 788 O O . LEU A 1 102 ? 6.116 0.124 3.520 1.00 95.31 102 LEU A O 1
ATOM 792 N N . VAL A 1 103 ? 5.625 1.783 2.087 1.00 96.12 103 VAL A N 1
ATOM 793 C CA . VAL A 1 103 ? 6.973 2.340 1.919 1.00 96.12 103 VAL A CA 1
ATOM 794 C C . VAL A 1 103 ? 6.879 3.864 1.857 1.00 96.12 103 VAL A C 1
ATOM 796 O O . VAL A 1 103 ? 5.813 4.389 1.532 1.00 96.12 103 VAL A O 1
ATOM 799 N N . SER A 1 104 ? 7.973 4.576 2.114 1.00 95.94 104 SER A N 1
ATOM 800 C CA . SER A 1 104 ? 8.043 6.037 1.979 1.00 95.94 104 SER A CA 1
ATOM 801 C C . SER A 1 104 ? 7.810 6.508 0.537 1.00 95.94 104 SER A C 1
ATOM 803 O O . SER A 1 104 ? 7.830 5.715 -0.416 1.00 95.94 104 SER A O 1
ATOM 805 N N . LEU A 1 105 ? 7.468 7.786 0.337 1.00 94.81 105 LEU A N 1
ATOM 806 C CA . LEU A 1 105 ? 7.205 8.332 -1.006 1.00 94.81 105 LEU A CA 1
ATOM 807 C C . LEU A 1 105 ? 8.455 8.292 -1.894 1.00 94.81 105 LEU A C 1
ATOM 809 O O . LEU A 1 105 ? 8.342 7.863 -3.045 1.00 94.81 105 LEU A O 1
ATOM 813 N N . GLY A 1 106 ? 9.635 8.594 -1.351 1.00 95.94 106 GLY A N 1
ATOM 814 C CA . GLY A 1 106 ? 10.911 8.506 -2.062 1.00 95.94 106 GLY A CA 1
ATOM 815 C C . GLY A 1 106 ? 11.211 7.083 -2.532 1.00 95.94 106 GLY A C 1
ATOM 816 O O . GLY A 1 106 ? 11.406 6.847 -3.724 1.00 95.94 106 GLY A O 1
ATOM 817 N N . VAL A 1 107 ? 11.100 6.090 -1.643 1.00 94.81 107 VAL A N 1
ATOM 818 C CA . VAL A 1 107 ? 11.302 4.674 -2.005 1.00 94.81 107 VAL A CA 1
ATOM 819 C C . VAL A 1 107 ? 10.279 4.201 -3.042 1.00 94.81 107 VAL A C 1
ATOM 821 O O . VAL A 1 107 ? 10.606 3.431 -3.948 1.00 94.81 107 VAL A O 1
ATOM 824 N N . SER A 1 108 ? 9.029 4.659 -2.957 1.00 93.81 108 SER A N 1
ATOM 825 C CA . SER A 1 108 ? 8.006 4.369 -3.970 1.00 93.81 108 SER A CA 1
ATOM 826 C C . SER A 1 108 ? 8.337 4.985 -5.331 1.00 93.81 108 SER A C 1
ATOM 828 O O . SER A 1 108 ? 8.084 4.356 -6.360 1.00 93.81 108 SER A O 1
ATOM 830 N N . ARG A 1 109 ? 8.898 6.197 -5.347 1.00 95.38 109 ARG A N 1
ATOM 831 C CA . ARG A 1 109 ? 9.317 6.908 -6.559 1.00 95.38 109 ARG A CA 1
ATOM 832 C C . ARG A 1 109 ? 10.486 6.200 -7.230 1.00 95.38 109 ARG A C 1
ATOM 834 O O . ARG A 1 109 ? 10.349 5.799 -8.381 1.00 95.38 109 ARG A O 1
ATOM 841 N N . THR A 1 110 ? 11.548 5.906 -6.481 1.00 95.00 110 THR A N 1
ATOM 842 C CA . THR A 1 110 ? 12.708 5.153 -6.982 1.00 95.00 110 THR A CA 1
ATOM 843 C C . THR A 1 110 ? 12.306 3.773 -7.506 1.00 95.00 110 THR A C 1
ATOM 845 O O . THR A 1 110 ? 12.800 3.325 -8.539 1.00 95.00 110 THR A O 1
ATOM 848 N N . GLN A 1 111 ? 11.377 3.075 -6.840 1.00 92.81 111 GLN A N 1
ATOM 849 C CA . GLN A 1 111 ? 10.854 1.802 -7.349 1.00 92.81 111 GLN A CA 1
ATOM 850 C C . GLN A 1 111 ? 10.084 1.963 -8.664 1.00 92.81 111 GLN A C 1
ATOM 852 O O . GLN A 1 111 ? 10.228 1.123 -9.553 1.00 92.81 111 GLN A O 1
ATOM 857 N N . SER A 1 112 ? 9.283 3.023 -8.796 1.00 93.38 112 SER A N 1
ATOM 858 C CA . SER A 1 112 ? 8.563 3.351 -10.030 1.00 93.38 112 SER A CA 1
ATOM 859 C C . SER A 1 112 ? 9.530 3.674 -11.173 1.00 93.38 112 SER A C 1
ATOM 861 O O . SER A 1 112 ? 9.389 3.132 -12.267 1.00 93.38 112 SER A O 1
ATOM 863 N N . GLU A 1 113 ? 10.565 4.473 -10.912 1.00 93.81 113 GLU A N 1
ATOM 864 C CA . GLU A 1 113 ? 11.622 4.810 -11.874 1.00 93.81 113 GLU A CA 1
ATOM 865 C C . GLU A 1 113 ? 12.370 3.560 -12.342 1.00 93.81 113 GLU A C 1
ATOM 867 O O . GLU A 1 113 ? 12.398 3.277 -13.536 1.00 93.81 113 GLU A O 1
ATOM 872 N N . ARG A 1 114 ? 12.847 2.724 -11.412 1.00 93.00 114 ARG A N 1
ATOM 873 C CA . ARG A 1 114 ? 13.489 1.436 -11.735 1.00 93.00 114 ARG A CA 1
ATOM 874 C C . ARG A 1 114 ? 12.561 0.468 -12.466 1.00 93.00 114 ARG A C 1
ATOM 876 O O . ARG A 1 114 ? 13.014 -0.428 -13.177 1.00 93.00 114 ARG A O 1
ATOM 883 N N . ALA A 1 115 ? 11.251 0.540 -12.233 1.00 90.31 115 ALA A N 1
ATOM 884 C CA . ALA A 1 115 ? 10.287 -0.259 -12.982 1.00 90.31 115 ALA A CA 1
ATOM 885 C C . ALA A 1 115 ? 10.155 0.242 -14.425 1.00 90.31 115 ALA A C 1
ATOM 887 O O . ALA A 1 115 ? 10.124 -0.585 -15.331 1.00 90.31 115 ALA A O 1
ATOM 888 N N . ARG A 1 116 ? 10.135 1.565 -14.633 1.00 90.38 116 ARG A N 1
ATOM 889 C CA . ARG A 1 116 ? 10.091 2.198 -15.960 1.00 90.38 116 ARG A CA 1
ATOM 890 C C . ARG A 1 116 ? 11.368 1.951 -16.754 1.00 90.38 116 ARG A C 1
ATOM 892 O O . ARG A 1 116 ? 11.277 1.540 -17.899 1.00 90.38 116 ARG A O 1
ATOM 899 N N . GLU A 1 117 ? 12.533 2.109 -16.133 1.00 91.12 117 GLU A N 1
ATOM 900 C CA . GLU A 1 117 ? 13.839 1.868 -16.763 1.00 91.12 117 GLU A CA 1
ATOM 901 C C . GLU A 1 117 ? 13.999 0.416 -17.238 1.00 91.12 117 GLU A C 1
ATOM 903 O O . GLU A 1 117 ? 14.618 0.138 -18.261 1.00 91.12 117 GLU A O 1
ATOM 908 N N . ARG A 1 118 ? 13.392 -0.539 -16.523 1.00 88.25 118 ARG A N 1
ATOM 909 C CA . ARG A 1 118 ? 13.406 -1.945 -16.940 1.00 88.25 118 ARG A CA 1
ATOM 910 C C . ARG A 1 118 ? 12.601 -2.203 -18.210 1.00 88.25 118 ARG A C 1
ATOM 912 O O . ARG A 1 118 ? 12.876 -3.210 -18.867 1.00 88.25 118 ARG A O 1
ATOM 919 N N . VAL A 1 119 ? 11.626 -1.363 -18.552 1.00 89.69 119 VAL A N 1
ATOM 920 C CA . VAL A 1 119 ? 10.822 -1.533 -19.769 1.00 89.69 119 VAL A CA 1
ATOM 921 C C . VAL A 1 119 ? 11.732 -1.379 -20.986 1.00 89.69 119 VAL A C 1
ATOM 923 O O . VAL A 1 119 ? 12.480 -0.418 -21.100 1.00 89.69 119 VAL A O 1
ATOM 926 N N . GLY A 1 120 ? 11.700 -2.363 -21.884 1.00 87.19 120 GLY A N 1
ATOM 927 C CA . GLY A 1 120 ? 12.564 -2.397 -23.069 1.00 87.19 120 GLY A CA 1
ATOM 928 C C . GLY A 1 120 ? 13.951 -3.012 -22.847 1.00 87.19 120 GLY A C 1
ATOM 929 O O . GLY A 1 120 ? 14.627 -3.320 -23.827 1.00 87.19 120 GLY A O 1
ATOM 930 N N . SER A 1 121 ? 14.357 -3.289 -21.601 1.00 89.75 121 SER A N 1
ATOM 931 C CA . SER A 1 121 ? 15.600 -4.026 -21.318 1.00 89.75 121 SER A CA 1
ATOM 932 C C . SER A 1 121 ? 15.592 -5.439 -21.941 1.00 89.75 121 SER A C 1
ATOM 934 O O . SER A 1 121 ? 14.521 -6.027 -22.116 1.00 89.75 121 SER A O 1
ATOM 936 N N . PRO A 1 122 ? 16.753 -6.075 -22.193 1.00 91.44 122 PRO A N 1
ATOM 937 C CA . PRO A 1 122 ? 16.795 -7.443 -22.729 1.00 91.44 122 PRO A CA 1
ATOM 938 C C . PRO A 1 122 ? 16.066 -8.471 -21.846 1.00 91.44 122 PRO A C 1
ATOM 940 O O . PRO A 1 122 ? 15.487 -9.443 -22.330 1.00 91.44 122 PRO A O 1
ATOM 943 N N . ALA A 1 123 ? 16.057 -8.261 -20.525 1.00 87.44 123 ALA A N 1
ATOM 944 C CA . ALA A 1 123 ? 15.278 -9.086 -19.606 1.00 87.44 123 ALA A CA 1
ATOM 945 C C . ALA A 1 123 ? 13.763 -8.887 -19.791 1.00 87.44 123 ALA A C 1
ATOM 947 O O . ALA A 1 123 ? 13.019 -9.867 -19.737 1.00 87.44 123 ALA A O 1
ATOM 948 N N . TRP A 1 124 ? 13.323 -7.652 -20.047 1.00 89.75 124 TRP A N 1
ATOM 949 C CA . TRP A 1 124 ? 11.931 -7.328 -20.359 1.00 89.75 124 TRP A CA 1
ATOM 950 C C . TRP A 1 124 ? 11.489 -7.918 -21.697 1.00 89.75 124 TRP A C 1
ATOM 952 O O . TRP A 1 124 ? 10.443 -8.552 -21.756 1.00 89.75 124 TRP A O 1
ATOM 962 N N . GLN A 1 125 ? 12.323 -7.828 -22.733 1.00 90.88 125 GLN A N 1
ATOM 963 C CA . GLN A 1 125 ? 12.042 -8.432 -24.040 1.00 90.88 125 GLN A CA 1
ATOM 964 C C . GLN A 1 125 ? 11.870 -9.956 -23.940 1.00 90.88 125 GLN A C 1
ATOM 966 O O . GLN A 1 125 ? 10.956 -10.522 -24.529 1.00 90.88 125 GLN A O 1
ATOM 971 N N . ARG A 1 126 ? 12.686 -10.640 -23.122 1.00 91.19 126 ARG A N 1
ATOM 972 C CA . ARG A 1 126 ? 12.509 -12.081 -22.848 1.00 91.19 126 ARG A CA 1
ATOM 973 C C . ARG A 1 126 ? 11.204 -12.403 -22.120 1.00 91.19 126 ARG A C 1
ATOM 975 O O . ARG A 1 126 ? 10.641 -13.474 -22.340 1.00 91.19 126 ARG A O 1
ATOM 982 N N . LEU A 1 127 ? 10.761 -11.527 -21.217 1.00 87.69 127 LEU A N 1
ATOM 983 C CA . LEU A 1 127 ? 9.470 -11.669 -20.545 1.00 87.69 127 LEU A CA 1
ATOM 984 C C . LEU A 1 127 ? 8.326 -11.476 -21.545 1.00 87.69 127 LEU A C 1
ATOM 986 O O . LEU A 1 127 ? 7.393 -12.270 -21.548 1.00 87.69 127 LEU A O 1
ATOM 990 N N . GLU A 1 128 ? 8.424 -10.457 -22.394 1.00 90.81 128 GLU A N 1
ATOM 991 C CA . GLU A 1 128 ? 7.432 -10.114 -23.411 1.00 90.81 128 GLU A CA 1
ATOM 992 C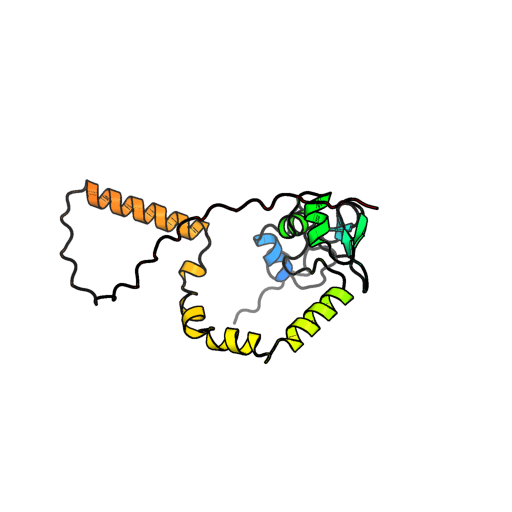 C . GLU A 1 128 ? 7.298 -11.205 -24.474 1.00 90.81 128 G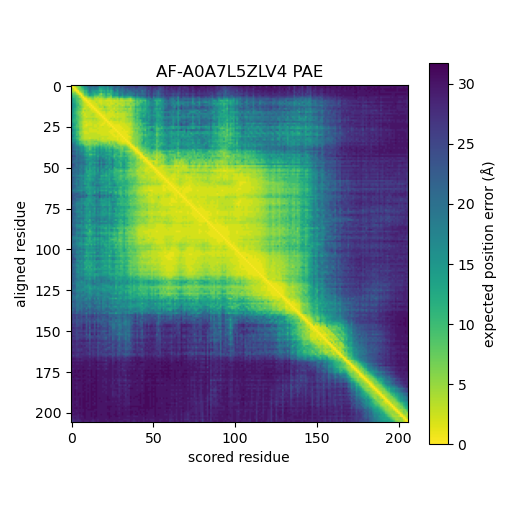LU A C 1
ATOM 994 O O . GLU A 1 128 ? 6.193 -11.673 -24.714 1.00 90.81 128 GLU A O 1
ATOM 999 N N . ALA A 1 129 ? 8.413 -11.727 -24.993 1.00 88.81 129 ALA A N 1
ATOM 1000 C CA . ALA A 1 129 ? 8.417 -12.845 -25.938 1.00 88.81 129 ALA A CA 1
ATOM 1001 C C . ALA A 1 129 ? 7.755 -14.119 -25.378 1.00 88.81 129 ALA A C 1
ATOM 1003 O O . ALA A 1 129 ? 7.216 -14.925 -26.129 1.00 88.81 129 ALA A O 1
ATOM 1004 N N . LYS A 1 130 ? 7.795 -14.318 -24.053 1.00 91.44 130 LYS A N 1
ATOM 1005 C CA . LYS A 1 130 ? 7.130 -15.441 -23.370 1.00 91.44 130 LYS A CA 1
ATOM 1006 C C . LYS A 1 130 ? 5.692 -15.134 -22.952 1.00 91.44 130 LYS A C 1
ATOM 1008 O O . LYS A 1 130 ? 4.992 -16.040 -22.498 1.00 91.44 130 LYS A O 1
ATOM 1013 N N . ARG A 1 131 ? 5.263 -13.874 -23.013 1.00 87.88 131 ARG A N 1
ATOM 1014 C CA . ARG A 1 131 ? 3.950 -13.443 -22.542 1.00 87.88 131 ARG A CA 1
ATOM 1015 C C . ARG A 1 131 ? 2.933 -13.656 -23.656 1.00 87.88 131 ARG A C 1
ATOM 1017 O O . ARG A 1 131 ? 2.941 -12.933 -24.640 1.00 87.88 131 ARG A O 1
ATOM 1024 N N . ASP A 1 132 ? 2.021 -14.600 -23.457 1.00 85.44 132 ASP A N 1
ATOM 1025 C CA . ASP A 1 132 ? 0.872 -14.798 -24.342 1.00 85.44 132 ASP A CA 1
ATOM 1026 C C . ASP A 1 132 ? -0.361 -14.057 -23.776 1.00 85.44 132 ASP A C 1
ATOM 1028 O O . ASP A 1 132 ? -0.953 -14.501 -22.782 1.00 85.44 132 ASP A O 1
ATOM 1032 N N . PRO A 1 133 ? -0.750 -12.903 -24.351 1.00 79.94 133 PRO A N 1
ATOM 1033 C CA . PRO A 1 133 ? -1.891 -12.127 -23.872 1.00 79.94 133 PRO A CA 1
ATOM 1034 C C . PRO A 1 133 ? -3.238 -12.793 -24.184 1.00 79.94 133 PRO A C 1
ATOM 1036 O O . PRO A 1 133 ? -4.209 -12.568 -23.454 1.00 79.94 133 PRO A O 1
ATOM 1039 N N . VAL A 1 134 ? -3.303 -13.619 -25.231 1.00 82.81 134 VAL A N 1
ATOM 1040 C CA . VAL A 1 134 ? -4.519 -14.314 -25.663 1.00 82.81 134 VAL A CA 1
ATOM 1041 C C . VAL A 1 134 ? -4.786 -15.475 -24.714 1.00 82.81 134 VAL A C 1
ATOM 1043 O O . VAL A 1 134 ? -5.855 -15.526 -24.105 1.00 82.81 134 VAL A O 1
ATOM 1046 N N . ALA A 1 135 ? -3.787 -16.320 -24.447 1.00 80.75 135 ALA A N 1
ATOM 1047 C CA . ALA A 1 135 ? -3.899 -17.372 -23.437 1.00 80.75 135 ALA A CA 1
ATOM 1048 C C . ALA A 1 135 ? -4.182 -16.809 -22.033 1.00 80.75 135 ALA A C 1
ATOM 1050 O O . ALA A 1 135 ? -5.017 -17.352 -21.309 1.00 80.75 135 ALA A O 1
ATOM 1051 N N . ALA A 1 136 ? -3.554 -15.690 -21.648 1.00 77.88 136 ALA A N 1
ATOM 1052 C CA . ALA A 1 136 ? -3.827 -15.037 -20.364 1.00 77.88 136 ALA A CA 1
ATOM 1053 C C . ALA A 1 136 ? -5.266 -14.500 -20.252 1.00 77.88 136 ALA A C 1
ATOM 1055 O O . ALA A 1 136 ? -5.826 -14.481 -19.154 1.00 77.88 136 ALA A O 1
ATOM 1056 N N . SER A 1 137 ? -5.860 -14.066 -21.367 1.00 77.69 137 SER A N 1
ATOM 1057 C CA . SER A 1 137 ? -7.252 -13.608 -21.416 1.00 77.69 137 SER A CA 1
ATOM 1058 C C . SER A 1 137 ? -8.231 -14.782 -21.417 1.00 77.69 137 SER A C 1
ATOM 1060 O O . SER A 1 137 ? -9.206 -14.740 -20.677 1.00 77.69 137 SER A O 1
ATOM 1062 N N . HIS A 1 138 ? -7.946 -15.863 -22.151 1.00 77.88 138 HIS A N 1
ATOM 1063 C CA . HIS A 1 138 ? -8.764 -17.084 -22.134 1.00 77.88 138 HIS A CA 1
ATOM 1064 C C . HIS A 1 138 ? -8.713 -17.832 -20.798 1.00 77.88 138 HIS A C 1
ATOM 1066 O O . HIS A 1 138 ? -9.702 -18.440 -20.407 1.00 77.88 138 HIS A O 1
ATOM 1072 N N . ALA A 1 139 ? -7.602 -17.742 -20.062 1.00 72.38 139 ALA A N 1
ATOM 1073 C CA . ALA A 1 139 ? -7.508 -18.244 -18.691 1.00 72.38 139 ALA A CA 1
ATOM 1074 C C . ALA A 1 139 ? -8.376 -17.451 -17.692 1.00 72.38 139 ALA A C 1
ATOM 1076 O O . ALA A 1 139 ? -8.516 -17.854 -16.539 1.00 72.38 139 ALA A O 1
ATOM 1077 N N . ARG A 1 140 ? -8.943 -16.307 -18.100 1.00 67.94 140 ARG A N 1
ATOM 1078 C CA . ARG A 1 140 ? -10.004 -15.619 -17.359 1.00 67.94 140 ARG A CA 1
ATOM 1079 C C . ARG A 1 140 ? 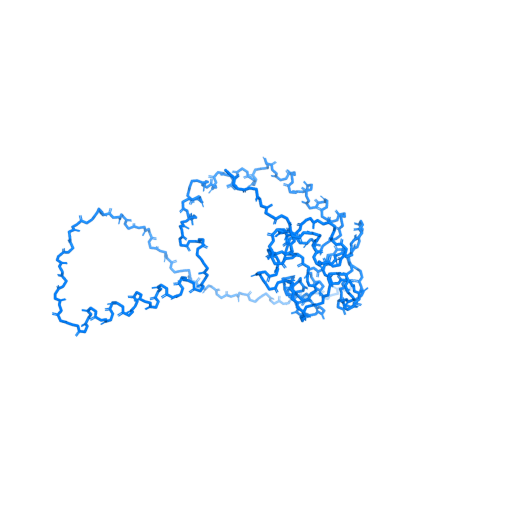-11.359 -16.106 -17.862 1.00 67.94 140 ARG A C 1
ATOM 1081 O O . ARG A 1 140 ? -12.112 -15.352 -18.468 1.00 67.94 140 ARG A O 1
ATOM 1088 N N . ASP A 1 141 ? -11.649 -17.377 -17.625 1.00 72.75 141 ASP A N 1
ATOM 1089 C CA . ASP A 1 141 ? -12.980 -17.935 -17.841 1.00 72.75 141 ASP A CA 1
ATOM 1090 C C . ASP A 1 141 ? -13.966 -17.483 -16.740 1.00 72.75 141 ASP A C 1
ATOM 1092 O O . ASP A 1 141 ? -13.583 -16.919 -15.708 1.00 72.75 141 ASP A O 1
ATOM 1096 N N . GLU A 1 142 ? -15.263 -17.710 -16.951 1.00 62.28 142 GLU A N 1
ATOM 1097 C CA . GLU A 1 142 ? -16.302 -17.317 -15.991 1.00 62.28 142 GLU A CA 1
ATOM 1098 C C . GLU A 1 142 ? -16.148 -17.996 -14.616 1.00 62.28 142 GLU A C 1
ATOM 1100 O O . GLU A 1 142 ? -16.508 -17.408 -13.590 1.00 62.28 142 GLU A O 1
ATOM 1105 N N . ASP A 1 143 ? -15.563 -19.197 -14.549 1.00 60.03 143 ASP A N 1
ATOM 1106 C CA . ASP A 1 143 ? -15.256 -19.871 -13.286 1.00 60.03 143 ASP A CA 1
ATOM 1107 C C . ASP A 1 143 ? -14.082 -19.206 -12.544 1.00 60.03 143 ASP A C 1
ATOM 1109 O O . ASP A 1 143 ? -14.056 -19.213 -11.304 1.00 60.03 143 ASP A O 1
ATOM 1113 N N . ALA A 1 144 ? -13.162 -18.534 -13.244 1.00 63.31 144 ALA A N 1
ATOM 1114 C CA . ALA A 1 144 ? -12.122 -17.709 -12.625 1.00 63.31 144 ALA A CA 1
ATOM 1115 C C . ALA A 1 144 ? -12.713 -16.506 -11.859 1.00 63.31 144 ALA A C 1
ATOM 1117 O O . ALA A 1 144 ? -12.210 -16.147 -10.786 1.00 63.31 144 ALA A O 1
ATOM 1118 N N . VAL A 1 145 ? -13.818 -15.931 -12.353 1.00 60.94 145 VAL A N 1
ATOM 1119 C CA . VAL A 1 145 ? -14.519 -14.778 -11.750 1.00 60.94 145 VAL A CA 1
ATOM 1120 C C . VAL A 1 145 ? -15.407 -15.185 -10.564 1.00 60.94 145 VAL A C 1
ATOM 1122 O O . VAL A 1 145 ? -15.677 -14.374 -9.673 1.00 60.94 145 VAL A O 1
ATOM 1125 N N . ARG A 1 146 ? -15.843 -16.449 -10.494 1.00 67.00 146 ARG A N 1
ATOM 1126 C CA . ARG A 1 146 ? -16.679 -16.940 -9.387 1.00 67.00 146 ARG A CA 1
ATOM 1127 C C . ARG A 1 146 ? -15.938 -16.909 -8.048 1.00 67.00 146 ARG A C 1
ATOM 1129 O O . ARG A 1 146 ? -14.754 -17.219 -7.943 1.00 67.00 146 ARG A O 1
ATOM 1136 N N . SER A 1 147 ? -16.661 -16.573 -6.978 1.00 56.72 147 SER A N 1
ATOM 1137 C CA . SER A 1 147 ? -16.111 -16.616 -5.617 1.00 56.72 147 SER A CA 1
ATOM 1138 C C . SER A 1 147 ? -15.622 -18.034 -5.270 1.00 56.72 147 SER A C 1
ATOM 1140 O O . SER A 1 147 ? -16.277 -19.011 -5.653 1.00 56.72 147 SER A O 1
ATOM 1142 N N . PRO A 1 148 ? -14.532 -18.187 -4.489 1.00 59.78 148 PRO A N 1
ATOM 1143 C CA . PRO A 1 148 ? -14.084 -19.489 -3.996 1.00 59.78 148 PRO A CA 1
ATOM 1144 C C . PRO A 1 148 ? -15.199 -20.317 -3.339 1.00 59.78 148 PRO A C 1
ATOM 1146 O O . PRO A 1 148 ? -15.215 -21.536 -3.484 1.00 59.78 148 PRO A O 1
ATOM 1149 N N . ALA A 1 149 ? -16.152 -19.666 -2.664 1.00 61.50 149 ALA A N 1
ATOM 1150 C CA . ALA A 1 149 ? -17.305 -20.327 -2.055 1.00 61.50 149 ALA A CA 1
ATOM 1151 C C . ALA A 1 149 ? -18.258 -20.938 -3.102 1.00 61.50 149 ALA A C 1
ATOM 1153 O O . ALA A 1 149 ? -18.708 -22.071 -2.945 1.00 61.50 149 ALA A O 1
ATOM 1154 N N . VAL A 1 150 ? -18.503 -20.225 -4.206 1.00 64.69 150 VAL A N 1
ATOM 1155 C CA . VAL A 1 150 ? -19.366 -20.680 -5.310 1.00 64.69 150 VAL A CA 1
ATOM 1156 C C . VAL A 1 150 ? -18.725 -21.862 -6.042 1.00 64.69 150 VAL A C 1
ATOM 1158 O O . VAL A 1 150 ? -19.404 -22.849 -6.318 1.00 64.69 150 VAL A O 1
ATOM 1161 N N . ARG A 1 151 ? -17.402 -21.821 -6.265 1.00 64.56 151 ARG A N 1
ATOM 1162 C CA . ARG A 1 151 ? -16.651 -22.944 -6.855 1.00 64.56 151 ARG A CA 1
ATOM 1163 C C . ARG A 1 151 ? -16.728 -24.213 -6.001 1.00 64.56 151 ARG A C 1
ATOM 1165 O O . ARG A 1 151 ? -16.956 -25.297 -6.530 1.00 64.56 151 ARG A O 1
ATOM 1172 N N . ARG A 1 152 ? -16.588 -24.087 -4.674 1.00 57.88 152 ARG A N 1
ATOM 1173 C CA . ARG A 1 152 ? -16.720 -25.224 -3.742 1.00 57.88 152 ARG A CA 1
ATOM 1174 C C . ARG A 1 152 ? -18.133 -25.810 -3.751 1.00 57.88 152 ARG A C 1
ATOM 1176 O O . ARG A 1 152 ? -18.271 -27.026 -3.808 1.00 57.88 152 ARG A O 1
ATOM 1183 N N . HIS A 1 153 ? -19.169 -24.970 -3.744 1.00 66.50 153 HIS A N 1
ATOM 1184 C CA . HIS A 1 153 ? -20.559 -25.437 -3.770 1.00 66.50 153 HIS A CA 1
ATOM 1185 C C . HIS A 1 153 ? -20.900 -26.194 -5.066 1.00 66.50 153 HIS A C 1
ATOM 1187 O O . HIS A 1 153 ? -21.515 -27.258 -5.011 1.00 66.50 153 HIS A O 1
ATOM 1193 N N . ALA A 1 154 ? -20.442 -25.702 -6.223 1.00 66.06 154 ALA A N 1
ATOM 1194 C CA . ALA A 1 154 ? -20.617 -26.389 -7.504 1.00 66.06 154 ALA A CA 1
ATOM 1195 C C . ALA A 1 154 ? -19.906 -27.756 -7.542 1.00 66.06 154 ALA A C 1
ATOM 1197 O O . ALA A 1 154 ? -20.477 -28.729 -8.031 1.00 66.06 154 ALA A O 1
ATOM 1198 N N . ALA A 1 155 ? -18.700 -27.859 -6.971 1.00 68.00 155 ALA A N 1
ATOM 1199 C CA . ALA A 1 155 ? -17.971 -29.125 -6.871 1.00 68.00 155 ALA A CA 1
ATOM 1200 C C . ALA A 1 155 ? -18.677 -30.145 -5.957 1.00 68.00 155 ALA A C 1
ATOM 1202 O O . ALA A 1 155 ? -18.766 -31.321 -6.311 1.00 68.00 155 ALA A O 1
ATOM 1203 N N . ILE A 1 156 ? -19.222 -29.696 -4.818 1.00 72.94 156 ILE A N 1
ATOM 1204 C CA . ILE A 1 156 ? -20.004 -30.546 -3.904 1.00 72.94 156 ILE A CA 1
ATOM 1205 C C . ILE A 1 156 ? -21.260 -31.064 -4.614 1.00 72.94 156 ILE A C 1
ATOM 1207 O O . ILE A 1 156 ? -21.454 -32.277 -4.677 1.00 72.94 156 ILE A O 1
ATOM 1211 N N . LYS A 1 157 ? -22.041 -30.182 -5.255 1.00 66.06 157 LYS A N 1
ATOM 1212 C CA . LYS A 1 157 ? -23.213 -30.596 -6.045 1.00 66.06 157 LYS A CA 1
ATOM 1213 C C . LYS A 1 157 ? -22.850 -31.555 -7.181 1.00 66.06 157 LYS A C 1
ATOM 1215 O O . LYS A 1 157 ? -23.551 -32.537 -7.404 1.00 66.06 157 LYS A O 1
ATOM 1220 N N . GLY A 1 158 ? -21.743 -31.320 -7.889 1.00 62.62 158 GLY A N 1
ATOM 1221 C CA . GLY A 1 158 ? -21.271 -32.220 -8.948 1.00 62.62 158 GLY A CA 1
ATOM 1222 C C . GLY A 1 158 ? -20.907 -33.619 -8.430 1.00 62.62 158 GLY A C 1
ATOM 1223 O O . GLY A 1 158 ? -21.197 -34.627 -9.085 1.00 62.62 158 GLY A O 1
ATOM 1224 N N . ALA A 1 159 ? -20.321 -33.698 -7.231 1.00 62.12 159 ALA A N 1
ATOM 1225 C CA . ALA A 1 159 ? -20.011 -34.960 -6.566 1.00 62.12 159 ALA A CA 1
ATOM 1226 C C . ALA A 1 159 ? -21.275 -35.702 -6.097 1.00 62.12 159 ALA A C 1
ATOM 1228 O O . ALA A 1 159 ? -21.335 -36.928 -6.212 1.00 62.12 159 ALA A O 1
ATOM 1229 N N . GLU A 1 160 ? -22.290 -34.975 -5.623 1.00 60.97 160 GLU A N 1
ATOM 1230 C CA . GLU A 1 160 ? -23.594 -35.525 -5.234 1.00 60.97 160 GLU A CA 1
ATOM 1231 C C . GLU A 1 160 ? -24.349 -36.095 -6.435 1.00 60.97 160 GLU A C 1
ATOM 1233 O O . GLU A 1 160 ? -24.735 -37.260 -6.393 1.00 60.97 160 GLU A O 1
ATOM 1238 N N . VAL A 1 161 ? -24.453 -35.342 -7.536 1.00 62.56 161 VAL A N 1
ATOM 1239 C CA . VAL A 1 161 ? -25.086 -35.797 -8.791 1.00 62.56 161 VAL A CA 1
ATOM 1240 C C . VAL A 1 161 ? -24.395 -37.049 -9.339 1.00 62.56 161 VAL A C 1
ATOM 1242 O O . VAL A 1 161 ? -25.037 -38.016 -9.742 1.00 62.56 161 VAL A O 1
ATOM 1245 N N . SER A 1 162 ? -23.062 -37.084 -9.301 1.00 54.47 162 SER A N 1
ATOM 1246 C CA . SER A 1 162 ? -22.303 -38.265 -9.726 1.00 54.47 162 SER A CA 1
ATOM 1247 C C . SER A 1 162 ? -22.544 -39.483 -8.823 1.00 54.47 162 SER A C 1
ATOM 1249 O O . SER A 1 162 ? -22.404 -40.621 -9.270 1.00 54.47 162 SER A O 1
ATOM 1251 N N . ARG A 1 163 ? -22.865 -39.270 -7.542 1.00 59.53 163 ARG A N 1
ATOM 1252 C CA . ARG A 1 163 ? -23.161 -40.328 -6.568 1.00 59.53 163 ARG A CA 1
ATOM 1253 C C . ARG A 1 163 ? -24.585 -40.864 -6.741 1.00 59.53 163 ARG A C 1
ATOM 1255 O O . ARG A 1 163 ? -24.751 -42.078 -6.727 1.00 59.53 163 ARG A O 1
ATOM 1262 N N . THR A 1 164 ? -25.574 -40.006 -6.990 1.00 59.41 164 THR A N 1
ATOM 1263 C CA . THR A 1 164 ? -26.956 -40.425 -7.287 1.00 59.41 164 THR A CA 1
ATOM 1264 C C . THR A 1 164 ? -27.060 -41.204 -8.593 1.00 59.41 164 THR A C 1
ATOM 1266 O O . THR A 1 164 ? -27.730 -42.233 -8.619 1.00 59.41 164 THR A O 1
ATOM 1269 N N . LEU A 1 165 ? -26.332 -40.802 -9.642 1.00 56.84 165 LEU A N 1
ATOM 1270 C CA . LEU A 1 165 ? -26.288 -41.542 -10.914 1.00 56.84 165 LEU A CA 1
ATOM 1271 C C . LEU A 1 165 ? -25.644 -42.933 -10.786 1.00 56.84 165 LEU A C 1
ATOM 1273 O O . LEU A 1 165 ? -25.987 -43.842 -11.533 1.00 56.84 165 LEU A O 1
ATOM 1277 N N . ARG A 1 166 ? -24.723 -43.124 -9.830 1.00 56.44 166 ARG A N 1
ATOM 1278 C CA . ARG A 1 166 ? -24.152 -44.446 -9.516 1.00 56.44 166 ARG A CA 1
ATOM 1279 C C . ARG A 1 166 ? -25.082 -45.316 -8.662 1.00 56.44 166 ARG A C 1
ATOM 1281 O O . ARG A 1 166 ? -24.961 -46.531 -8.721 1.00 56.44 166 ARG A O 1
ATOM 1288 N N . GLY A 1 167 ? -25.989 -44.713 -7.892 1.00 54.81 167 GLY A N 1
ATOM 1289 C CA . GLY A 1 167 ? -26.923 -45.427 -7.013 1.00 54.81 167 GLY A CA 1
ATOM 1290 C C . GLY A 1 167 ? -28.240 -45.854 -7.669 1.00 54.81 167 GLY A C 1
ATOM 1291 O O . GLY A 1 167 ? -28.916 -46.721 -7.136 1.00 54.81 167 GLY A O 1
ATOM 1292 N N . THR A 1 168 ? -28.613 -45.276 -8.816 1.00 57.59 168 THR A N 1
ATOM 1293 C CA . THR A 1 168 ? -29.929 -45.499 -9.457 1.00 57.59 168 THR A CA 1
ATOM 1294 C C . THR A 1 168 ? -29.944 -46.565 -10.554 1.00 57.59 168 THR A C 1
ATOM 1296 O O . THR A 1 168 ? -30.981 -46.771 -11.171 1.00 57.59 168 THR A O 1
ATOM 1299 N N . GLY A 1 169 ? -28.832 -47.260 -10.822 1.00 52.50 169 GLY A N 1
ATOM 1300 C CA . GLY A 1 169 ? -28.814 -48.364 -11.795 1.00 52.50 169 GLY A CA 1
ATOM 1301 C C . GLY A 1 169 ? -29.222 -47.978 -13.227 1.00 52.50 169 GLY A C 1
ATOM 1302 O O . GLY A 1 169 ? -29.508 -48.854 -14.035 1.00 52.50 169 GLY A O 1
ATOM 1303 N N . MET A 1 170 ? -29.253 -46.685 -13.568 1.00 49.69 170 MET A N 1
ATOM 1304 C CA . MET A 1 170 ? -29.542 -46.223 -14.924 1.00 49.69 170 MET A CA 1
ATOM 1305 C C . MET A 1 170 ? -28.254 -46.264 -15.747 1.00 49.69 170 MET A C 1
ATOM 1307 O O . MET A 1 170 ? -27.306 -45.513 -15.497 1.00 49.69 170 MET A O 1
ATOM 1311 N N . SER A 1 171 ? -28.207 -47.157 -16.735 1.00 47.94 171 SER A N 1
ATOM 1312 C CA . SER A 1 171 ? -27.134 -47.211 -17.723 1.00 47.94 171 SER A CA 1
ATOM 1313 C C . SER A 1 171 ? -26.943 -45.837 -18.367 1.00 47.94 171 SER A C 1
ATOM 1315 O O . SER A 1 171 ? -27.892 -45.213 -18.841 1.00 47.94 171 SER A O 1
ATOM 1317 N N . ARG A 1 172 ? -25.695 -45.355 -18.377 1.00 49.62 172 ARG A N 1
ATOM 1318 C CA . ARG A 1 172 ? -25.308 -44.119 -19.072 1.00 49.62 172 ARG A CA 1
ATOM 1319 C C . ARG A 1 172 ? -25.781 -44.197 -20.531 1.00 49.62 172 ARG A C 1
ATOM 1321 O O . ARG A 1 172 ? -25.412 -45.170 -21.189 1.00 49.62 172 ARG A O 1
ATOM 1328 N N . PRO A 1 173 ? -26.488 -43.193 -21.083 1.00 48.47 173 PRO A N 1
ATOM 1329 C CA . PRO A 1 173 ? -26.620 -43.108 -22.530 1.00 48.47 173 PRO A CA 1
ATOM 1330 C C . PRO A 1 173 ? -25.215 -42.998 -23.134 1.00 48.47 173 PRO A C 1
ATOM 1332 O O . PRO A 1 173 ? -24.326 -42.344 -22.567 1.00 48.47 173 PRO A O 1
ATOM 1335 N N . ALA A 1 174 ? -24.998 -43.703 -24.245 1.00 43.84 174 ALA A N 1
ATOM 1336 C CA . ALA A 1 174 ? -23.734 -43.704 -24.963 1.00 43.84 174 ALA A CA 1
ATOM 1337 C C . ALA A 1 174 ? -23.285 -42.256 -25.199 1.00 43.84 174 ALA A C 1
ATOM 1339 O O . ALA A 1 174 ? -24.036 -41.435 -25.725 1.00 43.84 174 ALA A O 1
ATOM 1340 N N . ARG A 1 175 ? -22.063 -41.925 -24.765 1.00 49.75 175 ARG A N 1
ATOM 1341 C CA . ARG A 1 175 ? -21.449 -40.636 -25.088 1.00 49.75 175 ARG A CA 1
ATOM 1342 C C . ARG A 1 175 ? -21.334 -40.565 -26.608 1.00 49.75 175 ARG A C 1
ATOM 1344 O O . ARG A 1 175 ? -20.513 -41.277 -27.175 1.00 49.75 175 ARG A O 1
ATOM 1351 N N . SER A 1 176 ? -22.123 -39.711 -27.253 1.00 41.50 176 SER A N 1
ATOM 1352 C CA . SER A 1 176 ? -21.828 -39.270 -28.613 1.00 41.50 176 SER A CA 1
ATOM 1353 C C . SER A 1 176 ? -20.439 -38.632 -28.605 1.00 41.50 176 SER A C 1
ATOM 1355 O O . SER A 1 176 ? -20.148 -37.786 -27.753 1.00 41.50 176 SER A O 1
ATOM 1357 N N . ALA A 1 177 ? -19.572 -39.094 -29.502 1.00 42.34 177 ALA A N 1
ATOM 1358 C CA . ALA A 1 177 ? -18.191 -38.657 -29.630 1.00 42.34 177 ALA A CA 1
ATOM 1359 C C . ALA A 1 177 ? -18.115 -37.129 -29.808 1.00 42.34 177 ALA A C 1
ATOM 1361 O O . ALA A 1 177 ? -18.441 -36.595 -30.863 1.00 42.34 177 ALA A O 1
ATOM 1362 N N . GLY A 1 178 ? -17.706 -36.428 -28.750 1.00 40.88 178 GLY A N 1
ATOM 1363 C CA . GLY A 1 178 ? -17.214 -35.055 -28.840 1.00 40.88 178 GLY A CA 1
ATOM 1364 C C . GLY A 1 178 ? -15.759 -35.044 -29.329 1.00 40.88 178 GLY A C 1
ATOM 1365 O O . GLY A 1 178 ? -15.071 -36.060 -29.194 1.00 40.88 178 GLY A O 1
ATOM 1366 N N . PRO A 1 179 ? -15.280 -33.924 -29.899 1.00 40.34 179 PRO A N 1
ATOM 1367 C CA . PRO A 1 179 ? -13.984 -33.861 -30.566 1.00 40.34 179 PRO A CA 1
ATOM 1368 C C . PRO A 1 179 ? -12.825 -34.161 -29.607 1.00 40.34 179 PRO A C 1
ATOM 1370 O O . PRO A 1 179 ? -12.776 -33.664 -28.480 1.00 40.34 179 PRO A O 1
ATOM 1373 N N . SER A 1 180 ? -11.892 -34.987 -30.089 1.00 42.09 180 SER A N 1
ATOM 1374 C CA . SER A 1 180 ? -10.663 -35.397 -29.406 1.00 42.09 180 SER A CA 1
ATOM 1375 C C . SER A 1 180 ? -9.820 -34.180 -29.026 1.00 42.09 180 SER A C 1
ATOM 1377 O O . SER A 1 180 ? -9.187 -33.557 -29.877 1.00 42.09 180 SER A O 1
ATOM 1379 N N . ILE A 1 181 ? -9.791 -33.850 -27.736 1.00 44.38 181 ILE A N 1
ATOM 1380 C CA . ILE A 1 181 ? -8.851 -32.873 -27.188 1.00 44.38 181 ILE A CA 1
ATOM 1381 C C . ILE A 1 181 ? -7.525 -33.610 -26.993 1.00 44.38 181 ILE A C 1
ATOM 1383 O O . ILE A 1 181 ? -7.431 -34.526 -26.174 1.00 44.38 181 ILE A O 1
ATOM 1387 N N . ALA A 1 182 ? -6.523 -33.250 -27.795 1.00 39.56 182 ALA A N 1
ATOM 1388 C CA . ALA A 1 182 ? -5.186 -33.824 -27.741 1.00 39.56 182 ALA A CA 1
ATOM 1389 C C . ALA A 1 182 ? -4.599 -33.728 -26.321 1.00 39.56 182 ALA A C 1
ATOM 1391 O O . ALA A 1 182 ? -4.645 -32.681 -25.672 1.00 39.56 182 ALA A O 1
ATOM 1392 N N . ALA A 1 183 ? -4.052 -34.847 -25.845 1.00 38.56 183 ALA A N 1
ATOM 1393 C CA . ALA A 1 183 ? -3.411 -34.966 -24.547 1.00 38.56 183 ALA A CA 1
ATOM 1394 C C . ALA A 1 183 ? -2.219 -33.999 -24.434 1.00 38.56 183 ALA A C 1
ATOM 1396 O O . ALA A 1 183 ? -1.230 -34.123 -25.155 1.00 38.56 183 ALA A O 1
ATOM 1397 N N . GLY A 1 184 ? -2.310 -33.038 -23.512 1.00 37.84 184 GLY A N 1
ATOM 1398 C CA . GLY A 1 184 ? -1.178 -32.196 -23.126 1.00 37.84 184 GLY A CA 1
ATOM 1399 C C . GLY A 1 184 ? -0.091 -33.007 -22.399 1.00 37.84 184 GLY A C 1
ATOM 1400 O O . GLY A 1 184 ? -0.401 -34.017 -21.759 1.00 37.84 184 GLY A O 1
ATOM 1401 N N . PRO A 1 185 ? 1.186 -32.587 -22.471 1.00 43.59 185 PRO A N 1
ATOM 1402 C CA . PRO A 1 185 ? 2.303 -33.374 -21.967 1.00 43.59 185 PRO A CA 1
ATOM 1403 C C . PRO A 1 185 ? 2.252 -33.550 -20.444 1.00 43.59 185 PRO A C 1
ATOM 1405 O O . PRO A 1 185 ? 2.087 -32.601 -19.673 1.00 43.59 185 PRO A O 1
ATOM 1408 N N . SER A 1 186 ? 2.432 -34.805 -20.032 1.00 45.19 186 SER A N 1
ATOM 1409 C CA . SER A 1 186 ? 2.483 -35.261 -18.647 1.00 45.19 186 SER A CA 1
ATOM 1410 C C . SER A 1 186 ? 3.576 -34.517 -17.872 1.00 45.19 186 SER A C 1
ATOM 1412 O O . SER A 1 186 ? 4.759 -34.583 -18.214 1.00 45.19 186 SER A O 1
ATOM 1414 N N . ARG A 1 187 ? 3.191 -33.779 -16.823 1.00 46.41 187 ARG A N 1
ATOM 1415 C CA . ARG A 1 187 ? 4.141 -33.117 -15.919 1.00 46.41 187 ARG A CA 1
ATOM 1416 C C . ARG A 1 187 ? 4.965 -34.179 -15.193 1.00 46.41 187 ARG A C 1
ATOM 1418 O O . ARG A 1 187 ? 4.484 -34.815 -14.257 1.00 46.41 187 ARG A O 1
ATOM 1425 N N . ALA A 1 188 ? 6.224 -34.319 -15.600 1.00 42.22 188 ALA A N 1
ATOM 1426 C CA . ALA A 1 188 ? 7.230 -35.066 -14.863 1.00 42.22 188 ALA A CA 1
ATOM 1427 C C . ALA A 1 188 ? 7.307 -34.554 -13.414 1.00 42.22 188 ALA A C 1
ATOM 1429 O O . ALA A 1 188 ? 7.431 -33.351 -13.155 1.00 42.22 188 ALA A O 1
ATOM 1430 N N . ARG A 1 189 ? 7.200 -35.484 -12.463 1.00 41.97 189 ARG A N 1
ATOM 1431 C CA . ARG A 1 189 ? 7.368 -35.231 -11.031 1.00 41.97 189 ARG A CA 1
ATOM 1432 C C . ARG A 1 189 ? 8.791 -34.719 -10.804 1.00 41.97 189 ARG A C 1
ATOM 1434 O O . ARG A 1 189 ? 9.753 -35.417 -1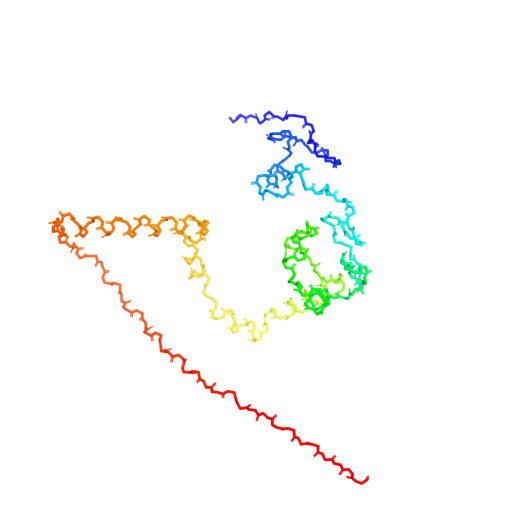1.098 1.00 41.97 189 ARG A O 1
ATOM 1441 N N . ARG A 1 190 ? 8.927 -33.488 -10.305 1.00 45.62 190 ARG A N 1
ATOM 1442 C CA . ARG A 1 190 ? 10.222 -32.934 -9.894 1.00 45.62 190 ARG A CA 1
ATOM 1443 C C . ARG A 1 190 ? 10.660 -33.647 -8.618 1.00 45.62 190 ARG A C 1
ATOM 1445 O O . ARG A 1 190 ? 10.068 -33.438 -7.562 1.00 45.62 190 ARG A O 1
ATOM 1452 N N . SER A 1 191 ? 11.672 -34.495 -8.739 1.00 45.19 191 SER A N 1
ATOM 1453 C CA . SER A 1 191 ? 12.369 -35.123 -7.623 1.00 45.19 191 SER A CA 1
ATOM 1454 C C . SER A 1 191 ? 12.980 -34.046 -6.723 1.00 45.19 191 SER A C 1
ATOM 1456 O O . SER A 1 191 ? 13.678 -33.145 -7.193 1.00 45.19 191 SER A O 1
ATOM 1458 N N . VAL A 1 192 ? 12.679 -34.125 -5.429 1.00 46.06 192 VAL A N 1
ATOM 1459 C CA . VAL A 1 192 ? 13.256 -33.284 -4.378 1.00 46.06 192 VAL A CA 1
ATOM 1460 C C . VAL A 1 192 ? 14.710 -33.714 -4.182 1.00 46.06 192 VAL A C 1
ATOM 1462 O O . VAL A 1 192 ? 14.968 -34.826 -3.733 1.00 46.06 192 VAL A O 1
ATOM 1465 N N . LEU A 1 193 ? 15.660 -32.850 -4.541 1.00 53.53 193 LEU A N 1
ATOM 1466 C CA . LEU A 1 193 ? 17.071 -33.017 -4.181 1.00 53.53 193 LEU A CA 1
ATOM 1467 C C . LEU A 1 193 ? 17.295 -32.474 -2.755 1.00 53.53 193 LEU A C 1
ATOM 1469 O O . LEU A 1 193 ? 16.801 -31.382 -2.450 1.00 53.53 193 LEU A O 1
ATOM 1473 N N . PRO A 1 194 ? 18.027 -33.188 -1.880 1.00 48.16 194 PRO A N 1
ATOM 1474 C CA . PRO A 1 194 ? 18.319 -32.721 -0.531 1.00 48.16 194 PRO A CA 1
ATOM 1475 C C . PRO A 1 194 ? 19.313 -31.551 -0.533 1.00 48.16 194 PRO A C 1
ATOM 1477 O O . PRO A 1 194 ? 20.255 -31.488 -1.325 1.00 48.16 194 PRO A O 1
ATOM 1480 N N . ARG A 1 195 ? 19.085 -30.613 0.391 1.00 45.44 195 ARG A N 1
ATOM 1481 C CA . ARG A 1 195 ? 19.932 -29.444 0.656 1.00 45.44 195 ARG A CA 1
ATOM 1482 C C . ARG A 1 195 ? 21.289 -29.894 1.201 1.00 45.44 195 ARG A C 1
ATOM 1484 O O . ARG A 1 195 ? 21.354 -30.457 2.288 1.00 45.44 195 ARG A O 1
ATOM 1491 N N . ARG A 1 196 ? 22.367 -29.593 0.47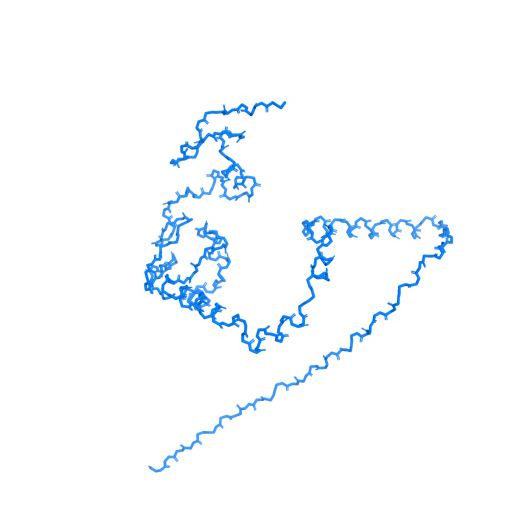4 1.00 47.22 196 ARG A N 1
ATOM 1492 C CA . ARG A 1 196 ? 23.739 -29.660 0.992 1.00 47.22 196 ARG A CA 1
ATOM 1493 C C . ARG A 1 196 ? 23.962 -28.518 1.987 1.00 47.22 196 ARG A C 1
ATOM 1495 O O . ARG A 1 196 ? 23.848 -27.347 1.634 1.00 47.22 196 ARG A O 1
ATOM 1502 N N . SER A 1 197 ? 24.263 -28.889 3.220 1.00 44.25 197 SER A N 1
ATOM 1503 C CA . SER A 1 197 ? 24.781 -28.053 4.298 1.00 44.25 197 SER A CA 1
ATOM 1504 C C . SER A 1 197 ? 26.195 -27.571 3.956 1.00 44.25 197 SER A C 1
ATOM 1506 O O . SER A 1 197 ? 27.103 -28.381 3.781 1.00 44.25 197 SER A O 1
ATOM 1508 N N . ALA A 1 198 ? 26.387 -26.255 3.846 1.00 48.31 198 ALA A N 1
ATOM 1509 C CA . ALA A 1 198 ? 27.713 -25.647 3.791 1.00 48.31 198 ALA A CA 1
ATOM 1510 C C . ALA A 1 198 ? 28.173 -25.373 5.226 1.00 48.31 198 ALA A C 1
ATOM 1512 O O . ALA A 1 198 ? 27.599 -24.536 5.923 1.00 48.31 198 ALA A O 1
ATOM 1513 N N . GLY A 1 199 ? 29.154 -26.161 5.664 1.00 43.84 199 GLY A N 1
ATOM 1514 C CA . GLY A 1 199 ? 29.839 -26.004 6.934 1.00 43.84 199 GLY A CA 1
ATOM 1515 C C . GLY A 1 199 ? 30.747 -24.778 6.943 1.00 43.84 199 GLY A C 1
ATOM 1516 O O . GLY A 1 199 ? 31.308 -24.369 5.930 1.00 43.84 199 GLY A O 1
ATOM 1517 N N . THR A 1 200 ? 30.849 -24.221 8.139 1.00 48.38 200 THR A N 1
ATOM 1518 C CA . THR A 1 200 ? 31.781 -23.206 8.620 1.00 48.38 200 THR A CA 1
ATOM 1519 C C . THR A 1 200 ? 33.241 -23.540 8.325 1.00 48.38 200 THR A C 1
ATOM 1521 O O . THR A 1 200 ? 33.676 -24.670 8.552 1.00 48.38 200 THR A O 1
ATOM 1524 N N . SER A 1 201 ? 34.034 -22.542 7.941 1.00 48.19 201 SER A N 1
ATOM 1525 C CA . SER A 1 201 ? 35.491 -22.570 8.115 1.00 48.19 201 SER A CA 1
ATOM 1526 C C . SER A 1 201 ? 36.005 -21.141 8.295 1.00 48.19 201 SER A C 1
ATOM 1528 O O . SER A 1 201 ? 36.076 -20.374 7.338 1.00 48.19 201 SER A O 1
ATOM 1530 N N . SER A 1 202 ? 36.322 -20.790 9.543 1.00 49.34 202 SER A N 1
ATOM 1531 C CA . SER A 1 202 ? 37.262 -19.715 9.878 1.00 49.34 202 SER A CA 1
ATOM 1532 C C . SER A 1 202 ? 38.647 -20.037 9.316 1.00 49.34 202 SER A C 1
ATOM 1534 O O . SER A 1 202 ? 39.003 -21.213 9.221 1.00 49.34 202 SER A O 1
ATOM 1536 N N . PRO A 1 203 ? 39.484 -19.015 9.111 1.00 62.69 203 PRO A N 1
ATOM 1537 C CA . PRO A 1 203 ? 40.869 -19.148 9.532 1.00 62.69 203 PRO A CA 1
ATOM 1538 C C . PRO A 1 203 ? 41.296 -18.010 10.463 1.00 62.69 203 PRO A C 1
ATOM 1540 O O . PRO A 1 203 ? 40.976 -16.840 10.262 1.00 62.69 203 PRO A O 1
ATOM 1543 N N . ALA A 1 204 ? 42.002 -18.423 11.510 1.00 51.69 204 ALA A N 1
ATOM 1544 C CA . ALA A 1 204 ? 42.703 -17.597 12.473 1.00 51.69 204 ALA A CA 1
ATOM 1545 C C . ALA A 1 204 ? 44.123 -17.267 11.983 1.00 51.69 204 ALA A C 1
ATOM 1547 O O . ALA A 1 204 ? 44.791 -18.151 11.450 1.00 51.69 204 ALA A O 1
ATOM 1548 N N . GLY A 1 205 ? 44.561 -16.041 12.291 1.00 48.16 205 GLY A N 1
ATOM 1549 C CA . GLY A 1 205 ? 45.953 -15.644 12.560 1.00 48.16 205 GLY A CA 1
ATOM 1550 C C . GLY A 1 205 ? 46.919 -15.550 11.374 1.00 48.16 205 GLY A C 1
ATOM 1551 O O . GLY A 1 205 ? 46.621 -16.054 10.289 1.00 48.16 205 GLY A O 1
ATOM 1552 N N . PRO A 1 206 ? 48.104 -14.943 11.569 1.00 59.00 206 PRO A N 1
ATOM 1553 C CA . PRO A 1 206 ? 48.729 -14.524 12.836 1.00 59.00 206 PRO A CA 1
ATOM 1554 C C . PRO A 1 206 ? 48.429 -13.084 13.281 1.00 59.00 206 PRO A C 1
ATOM 1556 O O . PRO A 1 206 ? 48.175 -12.220 12.413 1.00 59.00 206 PRO A O 1
#

Sequence (206 aa):
MAAPKTLGECRQPGCHTDAIAKGLCRKHYSQARRGRLGPDLPEEGSPSGFGRYGVVDRDEYTILCHECGQRFEALAYHLRRAHEMTADEYRAAHGLPRTAGLVSLGVSRTQSERARERVGSPAWQRLEAKRDPVAASHARDEDAVRSPAVRRHAAIKGAEVSRTLRGTGMSRPARSAGPSIAAGPSRARRSVLPRRSAGTSSPAGP

Nearest PDB structures (foldseek):
  2jsp-assembly1_A  TM=6.480E-01  e=3.844E-02  Agrobacterium tumefaciens

Solvent-accessible surface area (backbone atoms only — not comparable to full-atom values): 12764 Å² total; per-residue (Å²): 134,85,78,80,72,66,62,50,58,18,74,52,89,94,40,88,46,60,4,65,47,95,42,18,19,73,68,56,39,57,32,35,79,66,72,75,45,55,94,91,48,80,55,84,62,35,83,31,80,65,38,33,20,47,52,86,61,59,42,59,68,29,24,57,38,36,89,77,55,51,69,35,50,51,44,65,64,50,34,48,72,77,65,72,35,51,72,68,55,52,25,60,77,39,54,34,57,92,86,59,76,61,40,3,50,47,59,50,47,53,51,50,50,57,54,55,65,42,59,83,33,75,70,39,48,56,51,53,78,69,55,55,69,64,62,59,50,63,67,59,40,75,75,68,72,46,52,72,67,57,56,52,52,53,52,53,52,52,52,49,54,57,48,52,54,68,71,65,78,60,78,77,76,80,78,74,87,68,83,86,76,78,84,75,84,80,80,75,81,80,78,85,76,82,84,83,82,83,77,89,80,87,85,82,83,134

pLDDT: mean 74.46, std 18.15, range [37.84, 96.12]

Radius of gyration: 27.23 Å; Cα contacts (8 Å, |Δi|>4): 186; chains: 1; bounding box: 84×64×48 Å

Foldseek 3Di:
DDDQDFPAFAPAPPGRDTDRPPSHDPVVVVCVVVVLDDPPDDHQQPQQQLGGAQDWDAAQQWTADSPPRDTDQACQVVCCPPVVDHPVRSCVSRSYDPPDGRGHPNVVVVVVVVVVVCCPPPVNVVVVVVDDPVVVVVVPDPLVVDDPVVNVVVVVVVVVVVVVVVVPPDDDDDPDDDDDDDDDDDDDDDDDDDDDDDDDDDDDDD

Mean predicted aligned error: 17.77 Å

Secondary structure (DSSP, 8-state):
-PPP---SB-SSTT--SBP-BTTB-HHHHHHHTTTSS-TTSPPTTSEETTEETTB--B-SS-EE-TTT--EESBHHHHHHHHS---HHHHHHHTT--TT---B-HHHHHHHHHHHHHHTTSHHHHHHHHH--HHHHHHT--HHHHS-HHHHHHHHHHHHHHHHHHHHS--PPPP-------PPPPP------PPPPP---------